Protein AF-A0A8T1US38-F1 (afdb_monomer_lite)

Foldseek 3Di:
DDDPDDPDADLFDEDALVVLVVLLVVLLVLLVLLLVLLQVLLVCLVPVPDFVLVVVCVVVLFADDNVCSNVLSVLSVVLSVVSVVQNCQQVVCCVVVVGGDSGVDDDPPPDDDDDDDDDDDDDDDDDDDDDDDPVPVVVVCCVVVVVVVVVLVVLDDDDPCVVVVVVVLVVLLVVLLVVLVVLCVQQVPDPVLNVVLVVLVVCLVCQLVVLPDPPPPPHPLVSVLSNLVSSLVSLCCSQSVSLVVLCVVCVVQQDPVVSGGPPLCVDPVSVSNNSSSVSSNGHRDPVSSVSVSSSSVSNVSSSVSNSVNHDYPPPVPVVVVVVVVVVVVVVVPD

pLDDT: mean 71.44, std 20.74, range [23.58, 96.62]

Organism: NCBI:txid29920

Structure (mmCIF, N/CA/C/O backbone):
data_AF-A0A8T1US38-F1
#
_entry.id   AF-A0A8T1US38-F1
#
loop_
_atom_site.group_PDB
_atom_site.id
_atom_site.type_symbol
_atom_site.label_atom_id
_atom_site.label_alt_id
_atom_site.label_comp_id
_atom_site.label_asym_id
_atom_site.label_entity_id
_atom_site.label_seq_id
_atom_site.pdbx_PDB_ins_code
_atom_site.Cartn_x
_atom_site.Cartn_y
_atom_site.Cartn_z
_atom_site.occupancy
_atom_site.B_iso_or_equiv
_atom_site.auth_seq_id
_atom_site.auth_comp_id
_atom_site.auth_asym_id
_atom_site.auth_atom_id
_atom_site.pdbx_PDB_model_num
ATOM 1 N N . MET A 1 1 ? -30.014 27.517 41.058 1.00 34.34 1 MET A N 1
ATOM 2 C CA . MET A 1 1 ? -29.884 27.396 39.592 1.00 34.34 1 MET A CA 1
ATOM 3 C C . MET A 1 1 ? -28.818 26.359 39.359 1.00 34.34 1 MET A C 1
ATOM 5 O O . MET A 1 1 ? -27.636 26.679 39.390 1.00 34.34 1 MET A O 1
ATOM 9 N N . ASP A 1 2 ? -29.253 25.111 39.263 1.00 27.27 2 ASP A N 1
ATOM 10 C CA . ASP A 1 2 ? -28.365 23.980 39.060 1.00 27.27 2 ASP A CA 1
ATOM 11 C C . ASP A 1 2 ? -27.960 23.951 37.590 1.00 27.27 2 ASP A C 1
ATOM 13 O O . ASP A 1 2 ? -28.800 23.866 36.695 1.00 27.27 2 ASP A O 1
ATOM 17 N N . ILE A 1 3 ? -26.662 24.106 37.353 1.00 30.56 3 ILE A N 1
ATOM 18 C CA . ILE A 1 3 ? -26.050 23.914 36.044 1.00 30.56 3 ILE A CA 1
ATOM 19 C C . ILE A 1 3 ? -26.088 22.403 35.790 1.00 30.56 3 ILE A C 1
ATOM 21 O O . ILE A 1 3 ? -25.465 21.665 36.558 1.00 30.56 3 ILE A O 1
ATOM 25 N N . PRO A 1 4 ? -26.797 21.907 34.761 1.00 31.08 4 PRO A N 1
ATOM 26 C CA . PRO A 1 4 ? -26.752 20.493 34.442 1.00 31.08 4 PRO A CA 1
ATOM 27 C C . PRO A 1 4 ? -25.331 20.158 33.988 1.00 31.08 4 PRO A C 1
ATOM 29 O O . PRO A 1 4 ? -24.844 20.640 32.964 1.00 31.08 4 PRO A O 1
ATOM 32 N N . THR A 1 5 ? -24.646 19.346 34.786 1.00 33.25 5 THR A N 1
ATOM 33 C CA . THR A 1 5 ? -23.395 18.706 34.408 1.00 33.25 5 THR A CA 1
ATOM 34 C C . THR A 1 5 ? -23.684 17.778 33.235 1.00 33.25 5 THR A C 1
ATOM 36 O O . THR A 1 5 ? -24.419 16.798 33.350 1.00 33.25 5 THR A O 1
ATOM 39 N N . SER A 1 6 ? -23.132 18.130 32.074 1.00 28.61 6 SER A N 1
ATOM 40 C CA . SER A 1 6 ? -23.123 17.277 30.888 1.00 28.61 6 SER A CA 1
ATOM 41 C C . SER A 1 6 ? -22.605 15.881 31.268 1.00 28.61 6 SER A C 1
ATOM 43 O O . SER A 1 6 ? -21.566 15.791 31.934 1.00 28.61 6 SER A O 1
ATOM 45 N N . PRO A 1 7 ? -23.303 14.791 30.899 1.00 38.25 7 PRO A N 1
ATOM 46 C CA . PRO A 1 7 ? -22.816 13.450 31.156 1.00 38.25 7 PRO A CA 1
ATOM 47 C C . PRO A 1 7 ? -21.520 13.252 30.369 1.00 38.25 7 PRO A C 1
ATOM 49 O O . PRO A 1 7 ? -21.475 13.429 29.155 1.00 38.25 7 PRO A O 1
ATOM 52 N N . SER A 1 8 ? -20.462 12.911 31.102 1.00 37.31 8 SER A N 1
ATOM 53 C CA . SER A 1 8 ? -19.152 12.455 30.632 1.00 37.31 8 SER A CA 1
ATOM 54 C C . SER A 1 8 ? -19.190 11.836 29.227 1.00 37.31 8 SER A C 1
ATOM 56 O O . SER A 1 8 ? -19.660 10.709 29.058 1.00 37.31 8 SER A O 1
ATOM 58 N N . GLY A 1 9 ? -18.682 12.576 28.235 1.00 37.16 9 GLY A N 1
ATOM 59 C CA . GLY A 1 9 ? -18.582 12.127 26.848 1.00 37.16 9 GLY A CA 1
ATOM 60 C C . GLY A 1 9 ? -17.814 10.809 26.749 1.00 37.16 9 GLY A C 1
ATOM 61 O O . GLY A 1 9 ? -16.687 10.686 27.232 1.00 37.16 9 GLY A O 1
ATOM 62 N N . HIS A 1 10 ? -18.452 9.805 26.155 1.00 45.62 10 HIS A N 1
ATOM 63 C CA . HIS A 1 10 ? -17.895 8.472 25.965 1.00 45.62 10 HIS A CA 1
ATOM 64 C C . HIS A 1 10 ? -16.660 8.530 25.052 1.00 45.62 10 HIS A C 1
ATOM 66 O O . HIS A 1 10 ? -16.752 8.930 23.900 1.00 45.62 10 HIS A O 1
ATOM 72 N N . GLY A 1 11 ? -15.503 8.052 25.518 1.00 66.00 11 GLY A N 1
ATOM 73 C CA . GLY A 1 11 ? -14.289 7.914 24.696 1.00 66.00 11 GLY A CA 1
ATOM 74 C C . GLY A 1 11 ? -14.347 6.820 23.613 1.00 66.00 11 GLY A C 1
ATOM 75 O O . GLY A 1 11 ? -13.296 6.387 23.149 1.00 66.00 11 GLY A O 1
ATOM 76 N N . PHE A 1 12 ? -15.538 6.334 23.240 1.00 74.38 12 PHE A N 1
ATOM 77 C CA . PHE A 1 12 ? -15.742 5.167 22.375 1.00 74.38 12 PHE A CA 1
ATOM 78 C C . PHE A 1 12 ? -16.953 5.350 21.449 1.00 74.38 12 PHE A C 1
ATOM 80 O O . PHE A 1 12 ? -17.959 5.939 21.839 1.00 74.38 12 PHE A O 1
ATOM 87 N N . VAL A 1 13 ? -16.879 4.765 20.252 1.00 77.00 13 VAL A N 1
ATOM 88 C CA . VAL A 1 13 ? -17.936 4.750 19.233 1.00 77.00 13 VAL A CA 1
ATOM 89 C C . VAL A 1 13 ? -18.868 3.565 19.484 1.00 77.00 13 VAL A C 1
ATOM 91 O O . VAL A 1 13 ? -18.477 2.402 19.349 1.00 77.00 13 VAL A O 1
ATOM 94 N N . SER A 1 14 ? -20.108 3.861 19.863 1.00 78.00 14 SER A N 1
ATOM 95 C CA . SER A 1 14 ? -21.132 2.870 20.187 1.00 78.00 14 SER A CA 1
ATOM 96 C C . SER A 1 14 ? -21.951 2.489 18.945 1.00 78.00 14 SER A C 1
ATOM 98 O O . SER A 1 14 ? -22.628 3.317 18.346 1.00 78.00 14 SER A O 1
ATOM 100 N N . LEU A 1 15 ? -21.896 1.221 18.530 1.00 80.56 15 LEU A N 1
ATOM 101 C CA . LEU A 1 15 ? -22.547 0.738 17.306 1.00 80.56 15 LEU A CA 1
ATOM 102 C C . LEU A 1 15 ? -23.643 -0.290 17.578 1.00 80.56 15 LEU A C 1
ATOM 104 O O . LEU A 1 15 ? -23.552 -1.097 18.507 1.00 80.56 15 LEU A O 1
ATOM 108 N N . SER A 1 16 ? -24.640 -0.324 16.690 1.00 84.44 16 SER A N 1
ATOM 109 C CA . SER A 1 16 ? -25.564 -1.457 16.578 1.00 84.44 16 SER A CA 1
ATOM 110 C C . SER A 1 16 ? -24.820 -2.725 16.138 1.00 84.44 16 SER A C 1
ATOM 112 O O . SER A 1 16 ? -23.736 -2.654 15.556 1.00 84.44 16 SER A O 1
ATOM 114 N N . SER A 1 17 ? -25.407 -3.906 16.352 1.00 80.62 17 SER A N 1
ATOM 115 C CA . SER A 1 17 ? -24.793 -5.175 15.928 1.00 80.62 17 SER A CA 1
ATOM 116 C C . SER A 1 17 ? -24.522 -5.235 14.419 1.00 80.62 17 SER A C 1
ATOM 118 O O . SER A 1 17 ? -23.498 -5.773 14.005 1.00 80.62 17 SER A O 1
ATOM 120 N N . CYS A 1 18 ? -25.390 -4.631 13.599 1.00 85.12 18 CYS A N 1
ATOM 121 C CA . CYS A 1 18 ? -25.180 -4.524 12.154 1.00 85.12 18 CYS A CA 1
ATOM 122 C C . CYS A 1 18 ? -24.017 -3.579 11.815 1.00 85.12 18 CYS A C 1
ATOM 124 O O . CYS A 1 18 ? -23.177 -3.913 10.982 1.00 85.12 18 CYS A O 1
ATOM 126 N N . GLY A 1 19 ? -23.926 -2.426 12.487 1.00 83.81 19 GLY A N 1
ATOM 127 C CA . GLY A 1 19 ? -22.810 -1.495 12.303 1.00 83.81 19 GLY A CA 1
ATOM 128 C C . GLY A 1 19 ? -21.478 -2.119 12.716 1.00 83.81 19 GLY A C 1
ATOM 129 O O . GLY A 1 19 ? -20.488 -2.015 11.999 1.00 83.81 19 GLY A O 1
ATOM 130 N N . PHE A 1 20 ? -21.458 -2.844 13.834 1.00 84.12 20 PHE A N 1
ATOM 131 C CA . PHE A 1 20 ? -20.272 -3.574 14.272 1.00 84.12 20 PHE A CA 1
ATOM 132 C C . PHE A 1 20 ? -19.854 -4.646 13.254 1.00 84.12 20 PHE A C 1
ATOM 134 O O . PHE A 1 20 ? -18.666 -4.790 12.971 1.00 84.12 20 PHE A O 1
ATOM 141 N N . ALA A 1 21 ? -20.816 -5.363 12.663 1.00 86.94 21 ALA A N 1
ATOM 142 C CA . ALA A 1 21 ? -20.543 -6.353 11.625 1.00 86.94 21 ALA A CA 1
ATOM 143 C C . ALA A 1 21 ? -19.949 -5.738 10.355 1.00 86.94 21 ALA A C 1
ATOM 145 O O . ALA A 1 21 ? -18.976 -6.258 9.811 1.00 86.94 21 ALA A O 1
ATOM 146 N N . PHE A 1 22 ? -20.493 -4.603 9.923 1.00 89.50 22 PHE A N 1
ATOM 147 C CA . PHE A 1 22 ? -19.968 -3.840 8.797 1.00 89.50 22 PHE A CA 1
ATOM 148 C C . PHE A 1 22 ? -18.503 -3.442 9.017 1.00 89.50 22 PHE A C 1
ATOM 150 O O . PHE A 1 22 ? -17.647 -3.721 8.178 1.00 89.50 22 PHE A O 1
ATOM 157 N N . TRP A 1 23 ? -18.179 -2.879 10.182 1.00 89.50 23 TRP A N 1
ATOM 158 C CA . TRP A 1 23 ? -16.801 -2.498 10.492 1.00 89.50 23 TRP A CA 1
ATOM 159 C C . TRP A 1 23 ? -15.867 -3.690 10.684 1.00 89.50 23 TRP A C 1
ATOM 161 O O . TRP A 1 23 ? -14.690 -3.615 10.325 1.00 89.50 23 TRP A O 1
ATOM 171 N N . TRP A 1 24 ? -16.382 -4.810 11.194 1.00 91.62 24 TRP A N 1
ATOM 172 C CA . TRP A 1 24 ? -15.639 -6.064 11.220 1.00 91.62 24 TRP A CA 1
ATOM 173 C C . TRP A 1 24 ? -15.230 -6.495 9.811 1.00 91.62 24 TRP A C 1
ATOM 175 O O . TRP A 1 24 ? -14.057 -6.800 9.594 1.00 91.62 24 TRP A O 1
ATOM 185 N N . LEU A 1 25 ? -16.160 -6.449 8.850 1.00 92.25 25 LEU A N 1
ATOM 186 C CA . LEU A 1 25 ? -15.895 -6.791 7.451 1.00 92.25 25 LEU A CA 1
ATOM 187 C C . LEU A 1 25 ? -14.890 -5.838 6.804 1.00 92.25 25 LEU A C 1
ATOM 189 O O . LEU A 1 25 ? -13.976 -6.307 6.132 1.00 92.25 25 LEU A O 1
ATOM 193 N N . ILE A 1 26 ? -15.007 -4.527 7.038 1.00 92.44 26 ILE A N 1
ATOM 194 C CA . ILE A 1 26 ? -14.046 -3.546 6.513 1.00 92.44 26 ILE A CA 1
ATOM 195 C C . ILE A 1 26 ? -12.639 -3.847 7.021 1.00 92.44 26 ILE A C 1
ATOM 197 O O . ILE A 1 26 ? -11.714 -4.013 6.233 1.00 92.44 26 ILE A O 1
ATOM 201 N N . ILE A 1 27 ? -12.467 -3.961 8.337 1.00 91.50 27 ILE A N 1
ATOM 202 C CA . ILE A 1 27 ? -11.151 -4.189 8.943 1.00 91.50 27 ILE A CA 1
ATOM 203 C C . ILE A 1 27 ? -10.578 -5.544 8.509 1.00 91.50 27 ILE A C 1
ATOM 205 O O . ILE A 1 27 ? -9.376 -5.663 8.260 1.00 91.50 27 ILE A O 1
ATOM 209 N N . PHE A 1 28 ? -11.433 -6.561 8.383 1.00 93.31 28 PHE A N 1
ATOM 210 C CA . PHE A 1 28 ? -11.059 -7.857 7.827 1.00 93.31 28 PHE A CA 1
ATOM 211 C C . PHE A 1 28 ? -10.535 -7.711 6.396 1.00 93.31 28 PHE A C 1
ATOM 213 O O . PHE A 1 28 ? -9.453 -8.210 6.090 1.00 93.31 28 PHE A O 1
ATOM 220 N N . PHE A 1 29 ? -11.260 -6.987 5.542 1.00 94.56 29 PHE A N 1
ATOM 221 C CA . PHE A 1 29 ? -10.890 -6.771 4.149 1.00 94.56 29 PHE A CA 1
ATOM 222 C C . PHE A 1 29 ? -9.589 -5.975 4.004 1.00 94.56 29 PHE A C 1
ATOM 224 O O . PHE A 1 29 ? -8.764 -6.321 3.160 1.00 94.56 29 PHE A O 1
ATOM 231 N N . VAL A 1 30 ? -9.353 -4.974 4.859 1.00 93.62 30 VAL A N 1
ATOM 232 C CA . VAL A 1 30 ? -8.077 -4.240 4.909 1.00 93.62 30 VAL A CA 1
ATOM 233 C C . VAL A 1 30 ? -6.921 -5.200 5.204 1.00 93.62 30 VAL A C 1
ATOM 235 O O . VAL A 1 30 ? -5.933 -5.218 4.473 1.00 93.62 30 VAL A O 1
ATOM 238 N N . HIS A 1 31 ? -7.033 -6.050 6.233 1.00 94.75 31 HIS A N 1
ATOM 239 C CA . HIS A 1 31 ? -5.974 -7.020 6.528 1.00 94.75 31 HIS A CA 1
ATOM 240 C C . HIS A 1 31 ? -5.814 -8.072 5.425 1.00 94.75 31 HIS A C 1
ATOM 242 O O . HIS A 1 31 ? -4.680 -8.411 5.092 1.00 94.75 31 HIS A O 1
ATOM 248 N N . LEU A 1 32 ? -6.914 -8.569 4.853 1.00 95.94 32 LEU A N 1
ATOM 249 C CA . LEU A 1 32 ? -6.896 -9.573 3.791 1.00 95.94 32 LEU A CA 1
ATOM 250 C C . LEU A 1 32 ? -6.251 -9.038 2.508 1.00 95.94 32 LEU A C 1
ATOM 252 O O . LEU A 1 32 ? -5.406 -9.712 1.927 1.00 95.94 32 LEU A O 1
ATOM 256 N N . THR A 1 33 ? -6.609 -7.823 2.097 1.00 94.69 33 THR A N 1
ATOM 257 C CA . THR A 1 33 ? -6.062 -7.177 0.897 1.00 94.69 33 THR A CA 1
ATOM 258 C C . THR A 1 33 ? -4.567 -6.932 1.055 1.00 94.69 33 THR A C 1
ATOM 260 O O . THR A 1 33 ? -3.785 -7.309 0.187 1.00 94.69 33 THR A O 1
ATOM 263 N N . THR A 1 34 ? -4.138 -6.388 2.197 1.00 94.25 34 THR A N 1
ATOM 264 C CA . THR A 1 34 ? -2.713 -6.154 2.468 1.00 94.25 34 THR A CA 1
ATOM 265 C C . THR A 1 34 ? -1.933 -7.462 2.610 1.00 94.25 34 THR A C 1
ATOM 267 O O . THR A 1 34 ? -0.789 -7.542 2.163 1.00 94.25 34 THR A O 1
ATOM 270 N N . PHE A 1 35 ? -2.538 -8.509 3.182 1.00 96.31 35 PHE A N 1
ATOM 271 C CA . PHE A 1 35 ? -1.964 -9.856 3.195 1.00 96.31 35 PHE A CA 1
ATOM 272 C C . PHE A 1 35 ? -1.749 -10.382 1.775 1.00 96.31 35 PHE A C 1
ATOM 274 O O . PHE A 1 35 ? -0.628 -10.758 1.440 1.00 96.31 35 PHE A O 1
ATOM 281 N N . ALA A 1 36 ? -2.794 -10.373 0.944 1.00 96.31 36 ALA A N 1
ATOM 282 C CA . ALA A 1 36 ? -2.738 -10.875 -0.424 1.00 96.31 36 ALA A CA 1
ATOM 283 C C . ALA A 1 36 ? -1.714 -10.099 -1.260 1.00 96.31 36 ALA A C 1
ATOM 285 O O . ALA A 1 36 ? -0.870 -10.709 -1.907 1.00 96.31 36 ALA A O 1
ATOM 286 N N . TYR A 1 37 ? -1.723 -8.767 -1.174 1.00 95.00 37 TYR A N 1
ATOM 287 C CA . TYR A 1 37 ? -0.751 -7.904 -1.841 1.00 95.00 37 TYR A CA 1
ATOM 288 C C . TYR A 1 37 ? 0.691 -8.282 -1.477 1.00 95.00 37 TYR A C 1
ATOM 290 O O . TYR A 1 37 ? 1.497 -8.580 -2.356 1.00 95.00 37 TYR A O 1
ATOM 298 N N . ASN A 1 38 ? 1.014 -8.347 -0.181 1.00 96.00 38 ASN A N 1
ATOM 299 C CA . ASN A 1 38 ? 2.363 -8.696 0.262 1.00 96.00 38 ASN A CA 1
ATOM 300 C C . ASN A 1 38 ? 2.738 -10.146 -0.083 1.00 96.00 38 ASN A C 1
ATOM 302 O O . ASN A 1 38 ? 3.877 -10.402 -0.456 1.00 96.00 38 ASN A O 1
ATOM 306 N N . ALA A 1 39 ? 1.801 -11.093 -0.004 1.00 96.56 39 ALA A N 1
ATOM 307 C CA . ALA A 1 39 ? 2.047 -12.482 -0.385 1.00 96.56 39 ALA A CA 1
ATOM 308 C C . ALA A 1 39 ? 2.350 -12.610 -1.885 1.00 96.56 39 ALA A C 1
ATOM 310 O O . ALA A 1 39 ? 3.315 -13.277 -2.255 1.00 96.56 39 ALA A O 1
ATOM 311 N N . CYS A 1 40 ? 1.588 -11.923 -2.740 1.00 94.38 40 CYS A N 1
ATOM 312 C CA . CYS A 1 40 ? 1.844 -11.869 -4.177 1.00 94.38 40 CYS A CA 1
ATOM 313 C C . CYS A 1 40 ? 3.221 -11.269 -4.478 1.00 94.38 40 CYS A C 1
ATOM 315 O O . CYS A 1 40 ? 3.965 -11.847 -5.261 1.00 94.38 40 CYS A O 1
ATOM 317 N N . PHE A 1 41 ? 3.603 -10.167 -3.826 1.00 92.94 41 PHE A N 1
ATOM 318 C CA . PHE A 1 41 ? 4.932 -9.566 -3.996 1.00 92.94 41 PHE A CA 1
ATOM 319 C C . PHE A 1 41 ? 6.063 -10.470 -3.495 1.00 92.94 41 PHE A C 1
ATOM 321 O O . PHE A 1 41 ? 7.100 -10.579 -4.148 1.00 92.94 41 PHE A O 1
ATOM 328 N N . ALA A 1 42 ? 5.864 -11.157 -2.369 1.00 94.62 42 ALA A N 1
ATOM 329 C CA . ALA A 1 42 ? 6.826 -12.128 -1.864 1.00 94.62 42 ALA A CA 1
ATOM 330 C C . ALA A 1 42 ? 7.034 -13.269 -2.868 1.00 94.62 42 ALA A C 1
ATOM 332 O O . ALA A 1 42 ? 8.177 -13.595 -3.181 1.00 94.62 42 ALA A O 1
ATOM 333 N N . LEU A 1 43 ? 5.946 -13.832 -3.407 1.00 92.81 43 LEU A N 1
ATOM 334 C CA . LEU A 1 43 ? 5.993 -14.882 -4.426 1.00 92.81 43 LEU A CA 1
ATOM 335 C C . LEU A 1 43 ? 6.604 -14.386 -5.735 1.00 92.81 43 LEU A C 1
ATOM 337 O O . LEU A 1 43 ? 7.403 -15.102 -6.330 1.00 92.81 43 LEU A O 1
ATOM 341 N N . PHE A 1 44 ? 6.265 -13.170 -6.158 1.00 90.19 44 PHE A N 1
ATOM 342 C CA . PHE A 1 44 ? 6.814 -12.547 -7.353 1.00 90.19 44 PHE A CA 1
ATOM 343 C C . PHE A 1 44 ? 8.338 -12.461 -7.257 1.00 90.19 44 PHE A C 1
ATOM 345 O O . PHE A 1 44 ? 9.024 -13.138 -8.010 1.00 90.19 44 PHE A O 1
ATOM 352 N N . TYR A 1 45 ? 8.877 -11.756 -6.257 1.00 90.69 45 TYR A N 1
ATOM 353 C CA . TYR A 1 45 ? 10.327 -11.610 -6.071 1.00 90.69 45 TYR A CA 1
ATOM 354 C C . TYR A 1 45 ? 11.055 -12.918 -5.725 1.00 90.69 45 TYR A C 1
ATOM 356 O O . TYR A 1 45 ? 12.278 -12.976 -5.804 1.00 90.69 45 TYR A O 1
ATOM 364 N N . TRP A 1 46 ? 10.331 -13.968 -5.330 1.00 90.75 46 TRP A N 1
ATOM 365 C CA . TRP A 1 46 ? 10.915 -15.289 -5.101 1.00 90.75 46 TRP A CA 1
ATOM 366 C C . TRP A 1 46 ? 11.124 -16.088 -6.390 1.00 90.75 46 TRP A C 1
ATOM 368 O O . TRP A 1 46 ? 12.016 -16.928 -6.417 1.00 90.75 46 TRP A O 1
ATOM 378 N N . ASN A 1 47 ? 10.297 -15.860 -7.417 1.00 86.06 47 ASN A N 1
ATOM 379 C CA . ASN A 1 47 ? 10.247 -16.676 -8.638 1.00 86.06 47 ASN A CA 1
ATOM 380 C C . ASN A 1 47 ? 10.595 -15.886 -9.913 1.00 86.06 47 ASN A C 1
ATOM 382 O O . ASN A 1 47 ? 10.355 -16.368 -11.016 1.00 86.06 47 ASN A O 1
ATOM 386 N N . VAL A 1 48 ? 11.104 -14.658 -9.791 1.00 77.88 48 VAL A N 1
ATOM 387 C CA . VAL A 1 48 ? 11.267 -13.729 -10.926 1.00 77.88 48 VAL A CA 1
ATOM 388 C C . VAL A 1 48 ? 12.513 -13.995 -11.786 1.00 77.88 48 VAL A C 1
ATOM 390 O O . VAL A 1 48 ? 12.810 -13.202 -12.677 1.00 77.88 48 VAL A O 1
ATOM 393 N N . ASP A 1 49 ? 13.233 -15.090 -11.537 1.00 62.88 49 ASP A N 1
ATOM 394 C CA . ASP A 1 49 ? 14.590 -15.327 -12.049 1.00 62.88 49 ASP A CA 1
ATOM 395 C C . ASP A 1 49 ? 14.715 -15.248 -13.592 1.00 62.88 49 ASP A C 1
ATOM 397 O O . ASP A 1 49 ? 15.791 -14.911 -14.075 1.00 62.88 49 ASP A O 1
ATOM 401 N N . ASP A 1 50 ? 13.620 -15.406 -14.357 1.00 62.47 50 ASP A N 1
ATOM 402 C CA . ASP A 1 50 ? 13.621 -15.416 -15.836 1.00 62.47 50 ASP A CA 1
ATOM 403 C C . ASP A 1 50 ? 12.557 -14.511 -16.507 1.00 62.47 50 ASP A C 1
ATOM 405 O O . ASP A 1 50 ? 12.063 -14.799 -17.603 1.00 62.47 50 ASP A O 1
ATOM 409 N N . LEU A 1 51 ? 12.143 -13.408 -15.872 1.00 73.00 51 LEU A N 1
ATOM 410 C CA . LEU A 1 51 ? 11.150 -12.509 -16.479 1.00 73.00 51 LEU A CA 1
ATOM 411 C C . LEU A 1 51 ? 11.815 -11.471 -17.402 1.00 73.00 51 LEU A C 1
ATOM 413 O O . LEU A 1 51 ? 12.562 -10.611 -16.932 1.00 73.00 51 LEU A O 1
ATOM 417 N N . TYR A 1 52 ? 11.471 -11.470 -18.699 1.00 72.25 52 TYR A N 1
ATOM 418 C CA . TYR A 1 52 ? 11.970 -10.486 -19.682 1.00 72.25 52 TYR A CA 1
ATOM 419 C C . TYR A 1 52 ? 11.786 -9.034 -19.205 1.00 72.25 52 TYR A C 1
ATOM 421 O O . TYR A 1 52 ? 12.658 -8.188 -19.395 1.00 72.25 52 TYR A O 1
ATOM 429 N N . LEU A 1 53 ? 10.677 -8.757 -18.510 1.00 74.81 53 LEU A N 1
ATOM 430 C CA . LEU A 1 53 ? 10.399 -7.453 -17.911 1.00 74.81 53 LEU A CA 1
ATOM 431 C C . LEU A 1 53 ? 11.506 -7.000 -16.942 1.00 74.81 53 LEU A C 1
ATOM 433 O O . LEU A 1 53 ? 11.895 -5.837 -16.974 1.00 74.81 53 LEU A O 1
ATOM 437 N N . MET A 1 54 ? 12.041 -7.897 -16.105 1.00 78.00 54 MET A N 1
ATOM 438 C CA . MET A 1 54 ? 13.123 -7.545 -15.176 1.00 78.00 54 MET A CA 1
ATOM 439 C C . MET A 1 54 ? 14.432 -7.273 -15.910 1.00 78.00 54 MET A C 1
ATOM 441 O O . MET A 1 54 ? 15.158 -6.361 -15.527 1.00 78.00 54 MET A O 1
ATOM 445 N N . PHE A 1 55 ? 14.718 -8.016 -16.982 1.00 76.62 55 PHE A N 1
ATOM 446 C CA . PHE A 1 55 ? 15.875 -7.744 -17.832 1.00 76.62 55 PHE A CA 1
ATOM 447 C C . PHE A 1 55 ? 15.764 -6.366 -18.500 1.00 76.62 55 PHE A C 1
ATOM 449 O O . PHE A 1 55 ? 16.707 -5.576 -18.453 1.00 76.62 55 PHE A O 1
ATOM 456 N N . ALA A 1 56 ? 14.593 -6.039 -19.055 1.00 76.50 56 ALA A N 1
ATOM 457 C CA . ALA A 1 56 ? 14.328 -4.734 -19.653 1.00 76.50 56 ALA A CA 1
ATOM 458 C C . ALA A 1 56 ? 14.492 -3.599 -18.627 1.00 76.50 56 ALA A C 1
ATOM 460 O O . ALA A 1 56 ? 15.191 -2.624 -18.902 1.00 76.50 56 ALA A O 1
ATOM 461 N N . LEU A 1 57 ? 13.939 -3.750 -17.421 1.00 79.06 57 LEU A N 1
ATOM 462 C CA . LEU A 1 57 ? 14.105 -2.793 -16.320 1.00 79.06 57 LEU A CA 1
ATOM 463 C C . LEU A 1 57 ? 15.576 -2.633 -15.919 1.00 79.06 57 LEU A C 1
ATOM 465 O O . LEU A 1 57 ? 16.082 -1.511 -15.910 1.00 79.06 57 LEU A O 1
ATOM 469 N N . ALA A 1 58 ? 16.293 -3.738 -15.705 1.00 81.56 58 ALA A N 1
ATOM 470 C CA . ALA A 1 58 ? 17.708 -3.718 -15.347 1.00 81.56 58 ALA A CA 1
ATOM 471 C C . ALA A 1 58 ? 18.575 -3.043 -16.423 1.00 81.56 58 ALA A C 1
ATOM 473 O O . ALA A 1 58 ? 19.446 -2.239 -16.092 1.00 81.56 58 ALA A O 1
ATOM 474 N N . SER A 1 59 ? 18.306 -3.305 -17.708 1.00 80.94 59 SER A N 1
ATOM 475 C CA . SER A 1 59 ? 19.038 -2.688 -18.827 1.00 80.94 59 SER A CA 1
ATOM 476 C C . SER A 1 59 ? 18.863 -1.165 -18.906 1.00 80.94 59 SER A C 1
ATOM 478 O O . SER A 1 59 ? 19.765 -0.470 -19.367 1.00 80.94 59 SER A O 1
ATOM 480 N N . HIS A 1 60 ? 17.748 -0.640 -18.390 1.00 80.88 60 HIS A N 1
ATOM 481 C CA . HIS A 1 60 ? 17.466 0.795 -18.306 1.00 80.88 60 HIS A CA 1
ATOM 482 C C . HIS A 1 60 ? 17.839 1.400 -16.940 1.00 80.88 60 HIS A C 1
ATOM 484 O O . HIS A 1 60 ? 17.528 2.561 -16.677 1.00 80.88 60 HIS A O 1
ATOM 490 N N . GLY A 1 61 ? 18.491 0.635 -16.054 1.00 78.94 61 GLY A N 1
ATOM 491 C CA . GLY A 1 61 ? 18.842 1.081 -14.702 1.00 78.94 61 GLY A CA 1
ATOM 492 C C . GLY A 1 61 ? 17.628 1.295 -13.793 1.00 78.94 61 GLY A C 1
ATOM 493 O O . GLY A 1 61 ? 17.690 2.076 -12.844 1.00 78.94 61 GLY A O 1
ATOM 494 N N . ILE A 1 62 ? 16.512 0.636 -14.101 1.00 81.31 62 ILE A N 1
ATOM 495 C CA . ILE A 1 62 ? 15.250 0.750 -13.381 1.00 81.31 62 ILE A CA 1
ATOM 496 C C . ILE A 1 62 ? 15.074 -0.476 -12.480 1.00 81.31 62 ILE A C 1
ATOM 498 O O . ILE A 1 62 ? 15.173 -1.613 -12.931 1.00 81.31 62 ILE A O 1
ATOM 502 N N . GLY A 1 63 ? 14.740 -0.249 -11.208 1.00 80.69 63 GLY A N 1
ATOM 503 C CA . GLY A 1 63 ? 14.492 -1.327 -10.249 1.00 80.69 63 GLY A CA 1
ATOM 504 C C . GLY A 1 63 ? 15.717 -1.716 -9.419 1.00 80.69 63 GLY A C 1
ATOM 505 O O . GLY A 1 63 ? 16.823 -1.219 -9.614 1.00 80.69 63 GLY A O 1
ATOM 506 N N . MET A 1 64 ? 15.491 -2.601 -8.450 1.00 86.44 64 MET A N 1
ATOM 507 C CA . MET A 1 64 ? 16.551 -3.168 -7.614 1.00 86.44 64 MET A CA 1
ATOM 508 C C . MET A 1 64 ? 17.356 -4.252 -8.359 1.00 86.44 64 MET A C 1
ATOM 510 O O . MET A 1 64 ? 16.788 -4.950 -9.201 1.00 86.44 64 MET A O 1
ATOM 514 N N . PRO A 1 65 ? 18.647 -4.453 -8.028 1.00 85.19 65 PRO A N 1
ATOM 515 C CA . PRO A 1 65 ? 19.434 -5.568 -8.549 1.00 85.19 65 PRO A CA 1
ATOM 516 C C . PRO A 1 65 ? 18.840 -6.930 -8.166 1.00 85.19 65 PRO A C 1
ATOM 518 O O . PRO A 1 65 ? 18.291 -7.099 -7.075 1.00 85.19 65 PRO A O 1
ATOM 521 N N . SER A 1 66 ? 19.026 -7.936 -9.025 1.00 83.56 66 SER A N 1
ATOM 522 C CA . SER A 1 66 ? 18.503 -9.291 -8.795 1.00 83.56 66 SER A CA 1
ATOM 523 C C . SER A 1 66 ? 19.065 -9.965 -7.538 1.00 83.56 66 SER A C 1
ATOM 525 O O . SER A 1 66 ? 18.372 -10.767 -6.913 1.00 83.56 66 SER A O 1
ATOM 527 N N . SER A 1 67 ? 20.271 -9.587 -7.092 1.00 86.81 67 SER A N 1
ATOM 528 C CA . SER A 1 67 ? 20.862 -10.056 -5.829 1.00 86.81 67 SER A CA 1
ATOM 529 C C . SER A 1 67 ? 20.008 -9.726 -4.601 1.00 86.81 67 SER A C 1
ATOM 531 O O . SER A 1 67 ? 20.052 -10.447 -3.604 1.00 86.81 67 SER A O 1
ATOM 533 N N . ASP A 1 68 ? 19.209 -8.660 -4.675 1.00 89.88 68 ASP A N 1
ATOM 534 C CA . ASP A 1 68 ? 18.417 -8.156 -3.554 1.00 89.88 68 ASP A CA 1
ATOM 535 C C . ASP A 1 68 ? 16.975 -8.685 -3.551 1.00 89.88 68 ASP A C 1
ATOM 537 O O . ASP A 1 68 ? 16.265 -8.539 -2.551 1.00 89.88 68 ASP A O 1
ATOM 541 N N . PHE A 1 69 ? 16.534 -9.355 -4.622 1.00 90.94 69 PHE A N 1
ATOM 542 C CA . PHE A 1 69 ? 15.163 -9.864 -4.759 1.00 90.94 69 PHE A CA 1
ATOM 543 C C . PHE A 1 69 ? 14.770 -10.803 -3.622 1.00 90.94 69 PHE A C 1
ATOM 545 O O . PHE A 1 69 ? 13.666 -10.711 -3.080 1.00 90.94 69 PHE A O 1
ATOM 552 N N . ARG A 1 70 ? 15.700 -11.648 -3.167 1.00 92.38 70 ARG A N 1
ATOM 553 C CA . ARG A 1 70 ? 15.452 -12.554 -2.043 1.00 92.38 70 ARG A CA 1
ATOM 554 C C . ARG A 1 70 ? 15.203 -11.802 -0.736 1.00 92.38 70 ARG A C 1
ATOM 556 O O . ARG A 1 70 ? 14.308 -12.170 0.022 1.00 92.38 70 ARG A O 1
ATOM 563 N N . THR A 1 71 ? 15.953 -10.730 -0.492 1.00 93.69 71 THR A N 1
ATOM 564 C CA . THR A 1 71 ? 15.771 -9.866 0.681 1.00 93.69 71 THR A CA 1
ATOM 565 C C . THR A 1 71 ? 14.418 -9.161 0.629 1.00 93.69 71 THR A C 1
ATOM 567 O O . THR A 1 71 ? 13.679 -9.184 1.614 1.00 93.69 71 THR A O 1
ATOM 570 N N . ILE A 1 72 ? 14.054 -8.604 -0.530 1.00 93.62 72 ILE A N 1
ATOM 571 C CA . ILE A 1 72 ? 12.746 -7.970 -0.759 1.00 93.62 72 ILE A CA 1
ATOM 572 C C . ILE A 1 72 ? 11.611 -8.975 -0.505 1.00 93.62 72 ILE A C 1
ATOM 574 O O . ILE A 1 72 ? 10.653 -8.670 0.209 1.00 93.62 72 ILE A O 1
ATOM 578 N N . SER A 1 73 ? 11.749 -10.201 -1.017 1.00 94.56 73 SER A N 1
ATOM 579 C CA . SER A 1 73 ? 10.780 -11.278 -0.808 1.00 94.56 73 SER A CA 1
ATOM 580 C C . SER A 1 73 ? 10.603 -11.625 0.676 1.00 94.56 73 SER A C 1
ATOM 582 O O . SER A 1 73 ? 9.469 -11.692 1.151 1.00 94.56 73 SER A O 1
ATOM 584 N N . TYR A 1 74 ? 11.688 -11.756 1.451 1.00 95.25 74 TYR A N 1
ATOM 585 C CA . TYR A 1 74 ? 11.589 -12.007 2.895 1.00 95.25 74 TYR A CA 1
ATOM 586 C C . TYR A 1 74 ? 10.874 -10.882 3.652 1.00 95.25 74 TYR A C 1
ATOM 588 O O . TYR A 1 74 ? 10.081 -11.165 4.554 1.00 95.25 74 TYR A O 1
ATOM 596 N N . VAL A 1 75 ? 11.111 -9.619 3.285 1.00 95.94 75 VAL A N 1
ATOM 597 C CA . VAL A 1 75 ? 10.421 -8.471 3.896 1.00 95.94 75 VAL A CA 1
ATOM 598 C C . VAL A 1 75 ? 8.916 -8.549 3.638 1.00 95.94 75 VAL A C 1
ATOM 600 O O . VAL A 1 75 ? 8.128 -8.494 4.584 1.00 95.94 75 VAL A O 1
ATOM 603 N N . HIS A 1 76 ? 8.500 -8.756 2.387 1.00 95.88 76 HIS A N 1
ATOM 604 C CA . HIS A 1 76 ? 7.083 -8.912 2.055 1.00 95.88 76 HIS A CA 1
ATOM 605 C C . HIS A 1 76 ? 6.462 -10.162 2.691 1.00 95.88 76 HIS A C 1
ATOM 607 O O . HIS A 1 76 ? 5.326 -10.111 3.158 1.00 95.88 76 HIS A O 1
ATOM 613 N N . MET A 1 77 ? 7.208 -11.264 2.803 1.00 96.12 77 MET A N 1
ATOM 614 C CA . MET A 1 77 ? 6.758 -12.475 3.492 1.00 96.12 77 MET A CA 1
ATOM 615 C C . MET A 1 77 ? 6.507 -12.219 4.984 1.00 96.12 77 MET A C 1
ATOM 617 O O . MET A 1 77 ? 5.503 -12.679 5.529 1.00 96.12 77 MET A O 1
ATOM 621 N N . ALA A 1 78 ? 7.372 -11.442 5.643 1.00 95.44 78 ALA A N 1
ATOM 622 C CA . ALA A 1 78 ? 7.173 -11.038 7.030 1.00 95.44 78 ALA A CA 1
ATOM 623 C C . ALA A 1 78 ? 5.924 -10.152 7.189 1.00 95.44 78 ALA A C 1
ATOM 625 O O . ALA A 1 78 ? 5.098 -10.413 8.067 1.00 95.44 78 ALA A O 1
ATOM 626 N N . LEU A 1 79 ? 5.742 -9.153 6.316 1.00 94.31 79 LEU A N 1
ATOM 627 C CA . LEU A 1 79 ? 4.552 -8.292 6.313 1.00 94.31 79 LEU A CA 1
ATOM 628 C C . LEU A 1 79 ? 3.266 -9.096 6.074 1.00 94.31 79 LEU A C 1
ATOM 630 O O . LEU A 1 79 ? 2.291 -8.940 6.814 1.00 94.31 79 LEU A O 1
ATOM 634 N N . ALA A 1 80 ? 3.280 -10.011 5.101 1.00 96.62 80 ALA A N 1
ATOM 635 C CA . ALA A 1 80 ? 2.182 -10.937 4.851 1.00 96.62 80 ALA A CA 1
ATOM 636 C C . ALA A 1 80 ? 1.888 -11.777 6.103 1.00 96.62 80 ALA A C 1
ATOM 638 O O . ALA A 1 80 ? 0.746 -11.835 6.547 1.00 96.62 80 ALA A O 1
ATOM 639 N N . GLY A 1 81 ? 2.907 -12.350 6.748 1.00 95.00 81 GLY A N 1
ATOM 640 C CA . GLY A 1 81 ? 2.737 -13.109 7.988 1.00 95.00 81 GLY A CA 1
ATOM 641 C C . GLY A 1 81 ? 2.034 -12.312 9.095 1.00 95.00 81 GLY A C 1
ATOM 642 O O . GLY A 1 81 ? 1.129 -12.833 9.750 1.00 95.00 81 GLY A O 1
ATOM 643 N N . VAL A 1 82 ? 2.389 -11.035 9.271 1.00 92.25 82 VAL A N 1
ATOM 644 C CA . VAL A 1 82 ? 1.760 -10.159 10.272 1.00 92.25 82 VAL A CA 1
ATOM 645 C C . VAL A 1 82 ? 0.292 -9.875 9.933 1.00 92.25 82 VAL A C 1
ATOM 647 O O . VAL A 1 82 ? -0.569 -10.047 10.795 1.00 92.25 82 VAL A O 1
ATOM 650 N N . HIS A 1 83 ? -0.034 -9.480 8.698 1.00 93.00 83 HIS A N 1
ATOM 651 C CA . HIS A 1 83 ? -1.428 -9.219 8.310 1.00 93.00 83 HIS A CA 1
ATOM 652 C C . HIS A 1 83 ? -2.279 -10.500 8.298 1.00 93.00 83 HIS A C 1
ATOM 654 O O . HIS A 1 83 ? -3.395 -10.499 8.821 1.00 93.00 83 HIS A O 1
ATOM 660 N N . GLY A 1 84 ? -1.734 -11.609 7.793 1.00 92.56 84 GLY A N 1
ATOM 661 C CA . GLY A 1 84 ? -2.383 -12.920 7.772 1.00 92.56 84 GLY A CA 1
ATOM 662 C C . GLY A 1 84 ? -2.681 -13.449 9.175 1.00 92.56 84 GLY A C 1
ATOM 663 O O . GLY A 1 84 ? -3.750 -14.010 9.415 1.00 92.56 84 GLY A O 1
ATOM 664 N N . PHE A 1 85 ? -1.802 -13.183 10.145 1.00 91.38 85 PHE A N 1
ATOM 665 C CA . PHE A 1 85 ? -2.075 -13.483 11.547 1.00 91.38 85 PHE A CA 1
ATOM 666 C C . PHE A 1 85 ? -3.351 -12.790 12.046 1.00 91.38 85 PHE A C 1
ATOM 668 O O . PHE A 1 85 ? -4.193 -13.455 12.647 1.00 91.38 85 PHE A O 1
ATOM 675 N N . TYR A 1 86 ? -3.550 -11.497 11.762 1.00 88.56 86 TYR A N 1
ATOM 676 C CA . TYR A 1 86 ? -4.776 -10.787 12.156 1.00 88.56 86 TYR A CA 1
ATOM 677 C C . TYR A 1 86 ? -6.027 -11.314 11.448 1.00 88.56 86 TYR A C 1
ATOM 679 O O . TYR A 1 86 ? -7.063 -11.444 12.100 1.00 88.56 86 TYR A O 1
ATOM 687 N N . VAL A 1 87 ? -5.933 -11.679 10.165 1.00 92.06 87 VAL A N 1
ATOM 688 C CA . VAL A 1 87 ? -7.026 -12.347 9.431 1.00 92.06 87 VAL A CA 1
ATOM 689 C C . VAL A 1 87 ? -7.439 -13.627 10.163 1.00 92.06 87 VAL A C 1
ATOM 691 O O . VAL A 1 87 ? -8.606 -13.793 10.523 1.00 92.06 87 VAL A O 1
ATOM 694 N N . VAL A 1 88 ? -6.472 -14.496 10.473 1.00 89.62 88 VAL A N 1
ATOM 695 C CA . VAL A 1 88 ? -6.712 -15.747 11.207 1.00 89.62 88 VAL A CA 1
ATOM 696 C C . VAL A 1 88 ? -7.281 -15.473 12.600 1.00 89.62 88 VAL A C 1
ATOM 698 O O . VAL A 1 88 ? -8.228 -16.139 13.015 1.00 89.62 88 VAL A O 1
ATOM 701 N N . GLN A 1 89 ? -6.764 -14.475 13.324 1.00 86.06 89 GLN A N 1
ATOM 702 C CA . GLN A 1 89 ? -7.298 -14.107 14.636 1.00 86.06 89 GLN A CA 1
ATOM 703 C C . GLN A 1 89 ? -8.761 -13.668 14.580 1.00 86.06 89 GLN A C 1
ATOM 705 O O . GLN A 1 89 ? -9.536 -14.053 15.456 1.00 86.06 89 GLN A O 1
ATOM 710 N N . MET A 1 90 ? -9.137 -12.866 13.583 1.00 87.50 90 MET A N 1
ATOM 711 C CA . MET A 1 90 ? -10.506 -12.378 13.425 1.00 87.50 90 MET A CA 1
ATOM 712 C C . MET A 1 90 ? -11.462 -13.525 13.090 1.00 87.50 90 MET A C 1
ATOM 714 O O . MET A 1 90 ? -12.525 -13.628 13.705 1.00 87.50 90 MET A O 1
ATOM 718 N N . VAL A 1 91 ? -11.069 -14.430 12.188 1.00 89.19 91 VAL A N 1
ATOM 719 C CA . VAL A 1 91 ? -11.874 -15.606 11.814 1.00 89.19 91 VAL A CA 1
ATOM 720 C C . VAL A 1 91 ? -12.018 -16.569 12.992 1.00 89.19 91 VAL A C 1
ATOM 722 O O . VAL A 1 91 ? -13.137 -16.882 13.394 1.00 89.19 91 VAL A O 1
ATOM 725 N N . LEU A 1 92 ? -10.907 -16.992 13.606 1.00 85.31 92 LEU A N 1
ATOM 726 C CA . LEU A 1 92 ? -10.928 -17.934 14.731 1.00 85.31 92 LEU A CA 1
ATOM 727 C C . LEU A 1 92 ? -11.594 -17.337 15.975 1.00 85.31 92 LEU A C 1
ATOM 729 O O . LEU A 1 92 ? -12.325 -18.032 16.680 1.00 85.31 92 LEU A O 1
ATOM 733 N N . GLY A 1 93 ? -11.354 -16.055 16.255 1.00 80.12 93 GLY A N 1
ATOM 734 C CA . GLY A 1 93 ? -11.989 -15.337 17.357 1.00 80.12 93 GLY A CA 1
ATOM 735 C C . GLY A 1 93 ? -13.504 -15.264 17.191 1.00 80.12 93 GLY A C 1
ATOM 736 O O . GLY A 1 93 ? -14.226 -15.488 18.164 1.00 80.12 93 GLY A O 1
ATOM 737 N N . SER A 1 94 ? -13.972 -15.021 15.963 1.00 86.12 94 SER A N 1
ATOM 738 C CA . SER A 1 94 ? -15.402 -14.954 15.652 1.00 86.12 94 SER A CA 1
ATOM 739 C C . SER A 1 94 ? -16.063 -16.333 15.670 1.00 86.12 94 SER A C 1
ATOM 741 O O . SER A 1 94 ? -17.120 -16.501 16.277 1.00 86.12 94 SER A O 1
ATOM 743 N N . ALA A 1 95 ? -15.401 -17.347 15.104 1.00 83.69 95 ALA A N 1
ATOM 744 C CA . ALA A 1 95 ? -15.874 -18.729 15.118 1.00 83.69 95 ALA A CA 1
ATOM 745 C C . ALA A 1 95 ? -15.988 -19.277 16.549 1.00 83.69 95 ALA A C 1
ATOM 747 O O . ALA A 1 95 ? -17.026 -19.809 16.933 1.00 83.69 95 ALA A O 1
ATOM 748 N N . LYS A 1 96 ? -14.959 -19.073 17.386 1.00 80.12 96 LYS A N 1
ATOM 749 C CA . LYS A 1 96 ? -14.943 -19.569 18.772 1.00 80.12 96 LYS A CA 1
ATOM 750 C C . LYS A 1 96 ? -16.051 -18.966 19.638 1.00 80.12 96 LYS A C 1
ATOM 752 O O . LYS A 1 96 ? -16.520 -19.616 20.566 1.00 80.12 96 LYS A O 1
ATOM 757 N N . ARG A 1 97 ? -16.435 -17.715 19.384 1.00 75.31 97 ARG A N 1
ATOM 758 C CA . ARG A 1 97 ? -17.445 -17.005 20.183 1.00 75.31 97 ARG A CA 1
ATOM 759 C C . ARG A 1 97 ? -18.840 -17.065 19.567 1.00 75.31 97 ARG A C 1
ATOM 761 O O . ARG A 1 97 ? -19.768 -16.551 20.184 1.00 75.31 97 ARG A O 1
ATOM 768 N N . CYS A 1 98 ? -18.976 -17.638 18.365 1.00 75.06 98 CYS A N 1
ATOM 769 C CA . CYS A 1 98 ? -20.198 -17.585 17.555 1.00 75.06 98 CYS A CA 1
ATOM 770 C C . CYS A 1 98 ? -20.765 -16.153 17.426 1.00 75.06 98 CYS A C 1
ATOM 772 O O . CYS A 1 98 ? -21.967 -15.949 17.294 1.00 75.06 98 CYS A O 1
ATOM 774 N N . THR A 1 99 ? -19.889 -15.149 17.512 1.00 77.19 99 THR A N 1
ATOM 775 C CA . THR A 1 99 ? -20.196 -13.721 17.400 1.00 77.19 99 THR A CA 1
ATOM 776 C C . THR A 1 99 ? -18.947 -12.998 16.922 1.00 77.19 99 THR A C 1
ATOM 778 O O . THR A 1 99 ? -17.832 -13.439 17.206 1.00 77.19 99 THR A O 1
ATOM 781 N N . LEU A 1 100 ? -19.115 -11.902 16.187 1.00 80.00 100 LEU A N 1
ATOM 782 C CA . LEU A 1 100 ? -18.009 -11.194 15.551 1.00 80.00 100 LEU A CA 1
ATOM 783 C C . LEU A 1 100 ? -17.045 -10.632 16.599 1.00 80.00 100 LEU A C 1
ATOM 785 O O . LEU A 1 100 ? -17.440 -9.917 17.521 1.00 80.00 100 LEU A O 1
ATOM 789 N N . ALA A 1 101 ? -15.763 -10.959 16.455 1.00 75.50 101 ALA A N 1
ATOM 790 C CA . ALA A 1 101 ? -14.717 -10.519 17.362 1.00 75.50 101 ALA A CA 1
ATOM 791 C C . ALA A 1 101 ? -13.440 -10.155 16.602 1.00 75.50 101 ALA A C 1
ATOM 793 O O . ALA A 1 101 ? -13.020 -10.842 15.672 1.00 75.50 101 ALA A O 1
ATOM 794 N N . PHE A 1 102 ? -12.795 -9.074 17.038 1.00 71.88 102 PHE A N 1
ATOM 795 C CA . PHE A 1 102 ? -11.537 -8.596 16.461 1.00 71.88 102 PHE A CA 1
ATOM 796 C C . PHE A 1 102 ? -10.293 -9.330 16.985 1.00 71.88 102 PHE A C 1
ATOM 798 O O . PHE A 1 102 ? -9.225 -9.220 16.390 1.00 71.88 102 PHE A O 1
ATOM 805 N N . SER A 1 103 ? -10.412 -10.046 18.110 1.00 68.69 103 SER A N 1
ATOM 806 C CA . SER A 1 103 ? -9.305 -10.713 18.805 1.00 68.69 103 SER A CA 1
ATOM 807 C C . SER A 1 103 ? -9.761 -12.023 19.456 1.00 68.69 103 SER A C 1
ATOM 809 O O . SER A 1 103 ? -10.895 -12.154 19.927 1.00 68.69 103 SER A O 1
ATOM 811 N N . LEU A 1 104 ? -8.835 -12.981 19.551 1.00 53.81 104 LEU A N 1
ATOM 812 C CA . LEU A 1 104 ? -9.024 -14.235 20.286 1.00 53.81 104 LEU A CA 1
ATOM 813 C C . LEU A 1 104 ? -9.188 -14.011 21.799 1.00 53.81 104 LEU A C 1
ATOM 815 O O . LEU A 1 104 ? -9.975 -14.715 22.440 1.00 53.81 104 LEU A O 1
ATOM 819 N N . ARG A 1 105 ? -8.488 -13.029 22.387 1.00 47.59 105 ARG A N 1
ATOM 820 C CA . ARG A 1 105 ? -8.570 -12.734 23.828 1.00 47.59 105 ARG A CA 1
ATOM 821 C C . ARG A 1 105 ? -9.735 -11.786 24.120 1.00 47.59 105 ARG A C 1
ATOM 823 O O . ARG A 1 105 ? -9.882 -10.782 23.420 1.00 47.59 105 ARG A O 1
ATOM 830 N N . PRO A 1 106 ? -10.568 -12.073 25.137 1.00 45.50 106 PRO A N 1
ATOM 831 C CA . PRO A 1 106 ? -11.551 -11.100 25.591 1.00 45.50 106 PRO A CA 1
ATOM 832 C C . PRO A 1 106 ? -10.787 -9.891 26.138 1.00 45.50 106 PRO A C 1
ATOM 834 O O . PRO A 1 106 ? -9.842 -10.082 26.906 1.00 45.50 106 PRO A O 1
ATOM 837 N N . LYS A 1 107 ? -11.170 -8.665 25.747 1.00 45.69 107 LYS A N 1
ATOM 838 C CA . LYS A 1 107 ? -10.726 -7.463 26.468 1.00 45.69 107 LYS A CA 1
ATOM 839 C C . LYS A 1 107 ? -11.116 -7.705 27.933 1.00 45.69 107 LYS A C 1
ATOM 841 O O . LYS A 1 107 ? -12.299 -7.912 28.206 1.00 45.69 107 LYS A O 1
ATOM 846 N N . LYS A 1 108 ? -10.143 -7.785 28.854 1.00 33.50 108 LYS A N 1
ATOM 847 C CA . LYS A 1 108 ? -10.447 -7.732 30.289 1.00 33.50 108 LYS A CA 1
ATOM 848 C C . LYS A 1 108 ? -11.106 -6.376 30.486 1.00 33.50 108 LYS A C 1
ATOM 850 O O . LYS A 1 108 ? -10.439 -5.353 30.389 1.00 33.50 108 LYS A O 1
ATOM 855 N N . PHE A 1 109 ? -12.421 -6.374 30.646 1.00 34.66 109 PHE A N 1
ATOM 856 C CA . PHE A 1 109 ? -13.136 -5.177 31.038 1.00 34.66 109 PHE A CA 1
ATOM 857 C C . PHE A 1 109 ? -12.533 -4.783 32.387 1.00 34.66 109 PHE A C 1
ATOM 859 O O . PHE A 1 109 ? -12.547 -5.598 33.314 1.00 34.66 109 PHE A O 1
ATOM 866 N N . LEU A 1 110 ? -11.929 -3.596 32.470 1.00 33.28 110 LEU A N 1
ATOM 867 C CA . LEU A 1 110 ? -11.697 -2.942 33.750 1.00 33.28 110 LEU A CA 1
ATOM 868 C C . LEU A 1 110 ? -13.088 -2.734 34.338 1.00 33.28 110 LEU A C 1
ATOM 870 O O . LEU A 1 110 ? -13.790 -1.779 34.019 1.00 33.28 110 LEU A O 1
ATOM 874 N N . SER A 1 111 ? -13.529 -3.734 35.093 1.00 29.83 111 SER A N 1
ATOM 875 C CA . SER A 1 111 ? -14.627 -3.566 36.011 1.00 29.83 111 SER A CA 1
ATOM 876 C C . SER A 1 111 ? -14.182 -2.490 36.986 1.00 29.83 111 SER A C 1
ATOM 878 O O . SER A 1 111 ? -13.059 -2.526 37.490 1.00 29.83 111 SER A O 1
ATOM 880 N N . ASP A 1 112 ? -15.078 -1.532 37.140 1.00 33.81 112 ASP A N 1
ATOM 881 C CA . ASP A 1 112 ? -15.159 -0.506 38.161 1.00 33.81 112 ASP A CA 1
ATOM 882 C C . ASP A 1 112 ? -14.379 -0.812 39.452 1.00 33.81 112 ASP A C 1
ATOM 884 O O . ASP A 1 112 ? -14.311 -1.957 39.912 1.00 33.81 112 ASP A O 1
ATOM 888 N N . GLY A 1 113 ? -13.778 0.241 40.002 1.00 32.25 113 GLY A N 1
ATOM 889 C CA . GLY A 1 113 ? -12.724 0.209 41.005 1.00 32.25 113 GLY A CA 1
ATOM 890 C C . GLY A 1 113 ? -12.919 -0.834 42.103 1.00 32.25 113 GLY A C 1
ATOM 891 O O . GLY A 1 113 ? -13.778 -0.713 42.974 1.00 32.25 113 GLY A O 1
ATOM 892 N N . LYS A 1 114 ? -12.025 -1.822 42.131 1.00 26.83 114 LYS A N 1
ATOM 893 C CA . LYS A 1 114 ? -11.703 -2.538 43.361 1.00 26.83 114 LYS A CA 1
ATOM 894 C C . LYS A 1 114 ? -10.195 -2.696 43.456 1.00 26.83 114 LYS A C 1
ATOM 896 O O . LYS A 1 114 ? -9.573 -3.382 42.648 1.00 26.83 114 LYS A O 1
ATOM 901 N N . ILE A 1 115 ? -9.633 -1.999 44.439 1.00 29.12 115 ILE A N 1
ATOM 902 C CA . ILE A 1 115 ? -8.256 -2.145 44.910 1.00 29.12 115 ILE A CA 1
ATOM 903 C C . ILE A 1 115 ? -8.023 -3.642 45.181 1.00 29.12 115 ILE A C 1
ATOM 905 O O . ILE A 1 115 ? -8.803 -4.229 45.939 1.00 29.12 115 ILE A O 1
ATOM 909 N N . PRO A 1 116 ? -7.019 -4.295 44.568 1.00 27.44 116 PRO A N 1
ATOM 910 C CA . PRO A 1 116 ? -6.681 -5.662 44.925 1.00 27.44 116 PRO A CA 1
ATOM 911 C C . PRO A 1 116 ? -5.971 -5.624 46.278 1.00 27.44 116 PRO A C 1
ATOM 913 O O . PRO A 1 116 ? -4.850 -5.129 46.374 1.00 27.44 116 PRO A O 1
ATOM 916 N N . ASN A 1 117 ? -6.635 -6.128 47.317 1.00 23.58 117 ASN A N 1
ATOM 917 C CA . ASN A 1 117 ? -5.954 -6.458 48.559 1.00 23.58 117 ASN A CA 1
ATOM 918 C C . ASN A 1 117 ? -5.024 -7.648 48.309 1.00 23.58 117 ASN A C 1
ATOM 920 O O . ASN A 1 117 ? -5.429 -8.691 47.798 1.00 23.58 117 ASN A O 1
ATOM 924 N N . GLU A 1 118 ? -3.772 -7.426 48.676 1.00 31.41 118 GLU A N 1
ATOM 925 C CA . GLU A 1 118 ? -2.722 -8.398 48.931 1.00 31.41 118 GLU A CA 1
ATOM 926 C C . GLU A 1 118 ? -3.201 -9.468 49.924 1.00 31.41 118 GLU A C 1
ATOM 928 O O . GLU A 1 118 ? -3.695 -9.114 50.991 1.00 31.41 118 GLU A O 1
ATOM 933 N N . SER A 1 119 ? -3.086 -10.751 49.554 1.00 29.55 119 SER A N 1
ATOM 934 C CA . SER A 1 119 ? -2.834 -11.909 50.437 1.00 29.55 119 SER A CA 1
ATOM 935 C C . SER A 1 119 ? -3.177 -13.227 49.720 1.00 29.55 119 SER A C 1
ATOM 937 O O . SER A 1 119 ? -4.158 -13.300 48.990 1.00 29.55 119 SER A O 1
ATOM 939 N N . GLU A 1 120 ? -2.387 -14.264 50.015 1.00 28.25 120 GLU A N 1
ATOM 940 C CA . GLU A 1 120 ? -2.553 -15.698 49.694 1.00 28.25 120 GLU A CA 1
ATOM 941 C C . GLU A 1 120 ? -1.965 -16.235 48.370 1.00 28.25 120 GLU A C 1
ATOM 943 O O . GLU A 1 120 ? -2.625 -16.411 47.352 1.00 28.25 120 GLU A O 1
ATOM 948 N N . ASN A 1 121 ? -0.694 -16.641 48.455 1.00 25.47 121 ASN A N 1
ATOM 949 C CA . ASN A 1 121 ? -0.274 -17.977 48.000 1.00 25.47 121 ASN A CA 1
ATOM 950 C C . ASN A 1 121 ? -0.775 -19.003 49.046 1.00 25.47 121 ASN A C 1
ATOM 952 O O . ASN A 1 121 ? -0.776 -18.619 50.221 1.00 25.47 121 ASN A O 1
ATOM 956 N N . PRO A 1 122 ? -1.081 -20.291 48.725 1.00 34.56 122 PRO A N 1
ATOM 957 C CA . PRO A 1 122 ? -0.052 -21.176 48.156 1.00 34.56 122 PRO A CA 1
ATOM 958 C C . PRO A 1 122 ? -0.489 -22.464 47.384 1.00 34.56 122 PRO A C 1
ATOM 960 O O . PRO A 1 122 ? -1.643 -22.870 47.362 1.00 34.56 122 PRO A O 1
ATOM 963 N N . VAL A 1 123 ? 0.543 -23.142 46.853 1.00 26.22 123 VAL A N 1
ATOM 964 C CA . VAL A 1 123 ? 0.716 -24.597 46.594 1.00 26.22 123 VAL A CA 1
ATOM 965 C C . VAL A 1 123 ? 0.234 -25.229 45.263 1.00 26.22 123 VAL A C 1
ATOM 967 O O . VAL A 1 123 ? -0.919 -25.172 44.858 1.00 26.22 123 VAL A O 1
ATOM 970 N N . SER A 1 124 ? 1.235 -25.879 44.645 1.00 29.36 124 SER A N 1
ATOM 971 C CA . SER A 1 124 ? 1.323 -26.940 43.617 1.00 29.36 124 SER A CA 1
ATOM 972 C C . SER A 1 124 ? 0.188 -27.981 43.609 1.00 29.36 124 SER A C 1
ATOM 974 O O . SER A 1 124 ? -0.470 -28.168 44.618 1.00 29.36 124 SER A O 1
ATOM 976 N N . SER A 1 125 ? -0.101 -28.801 42.596 1.00 28.33 125 SER A N 1
ATOM 977 C CA . SER A 1 125 ? 0.599 -29.418 41.451 1.00 28.33 125 SER A CA 1
ATOM 978 C C . SER A 1 125 ? -0.467 -30.253 40.717 1.00 28.33 125 SER A C 1
ATOM 980 O O . SER A 1 125 ? -1.423 -30.657 41.369 1.00 28.33 125 SER A O 1
ATOM 982 N N . ILE A 1 126 ? -0.279 -30.598 39.439 1.00 29.03 126 ILE A N 1
ATOM 983 C CA . ILE A 1 126 ? -0.389 -31.978 38.911 1.00 29.03 126 ILE A CA 1
ATOM 984 C C . ILE A 1 126 ? 0.006 -31.962 37.424 1.00 29.03 126 ILE A C 1
ATOM 986 O O . ILE A 1 126 ? -0.371 -31.070 36.667 1.00 29.03 126 ILE A O 1
ATOM 990 N N . HIS A 1 127 ? 0.847 -32.941 37.095 1.00 28.78 127 HIS A N 1
ATOM 991 C CA . HIS A 1 127 ? 1.344 -33.345 35.786 1.00 28.78 127 HIS A CA 1
ATOM 992 C C . HIS A 1 127 ? 0.258 -33.430 34.709 1.00 28.78 127 HIS A C 1
ATOM 994 O O . HIS A 1 127 ? -0.812 -33.958 34.976 1.00 28.78 127 HIS A O 1
ATOM 1000 N N . ASP A 1 128 ? 0.619 -33.064 33.480 1.00 28.12 128 ASP A N 1
ATOM 1001 C CA . ASP A 1 128 ? 0.385 -33.940 32.330 1.00 28.12 128 ASP A CA 1
ATOM 1002 C C . ASP A 1 128 ? 1.521 -33.744 31.319 1.00 28.12 128 ASP A C 1
ATOM 1004 O O . ASP A 1 128 ? 1.793 -32.644 30.833 1.00 28.12 128 ASP A O 1
ATOM 1008 N N . GLU A 1 129 ? 2.233 -34.840 31.082 1.00 30.62 129 GLU A N 1
ATOM 1009 C CA . GLU A 1 129 ? 3.370 -34.983 30.183 1.00 30.62 129 GLU A CA 1
ATOM 1010 C C . GLU A 1 129 ? 2.926 -35.839 28.983 1.00 30.62 129 GLU A C 1
ATOM 1012 O O . GLU A 1 129 ? 2.202 -36.817 29.157 1.00 30.62 129 GLU A O 1
ATOM 1017 N N . ASN A 1 130 ? 3.434 -35.484 27.796 1.00 30.02 130 ASN A N 1
ATOM 1018 C CA . ASN A 1 130 ? 3.395 -36.191 26.504 1.00 30.02 130 ASN A CA 1
ATOM 1019 C C . ASN A 1 130 ? 2.211 -35.939 25.546 1.00 30.02 130 ASN A C 1
ATOM 1021 O O . ASN A 1 130 ? 1.217 -36.658 25.545 1.00 30.02 130 ASN A O 1
ATOM 1025 N N . ASN A 1 131 ? 2.433 -35.067 24.549 1.00 30.95 131 ASN A N 1
ATOM 1026 C CA . ASN A 1 131 ? 2.704 -35.565 23.192 1.00 30.95 131 ASN A CA 1
ATOM 1027 C C . ASN A 1 131 ? 3.420 -34.531 22.300 1.00 30.95 131 ASN A C 1
ATOM 1029 O O . ASN A 1 131 ? 3.205 -33.328 22.377 1.00 30.95 131 ASN A O 1
ATOM 1033 N N . THR A 1 132 ? 4.315 -35.041 21.464 1.00 38.94 132 THR A N 1
ATOM 1034 C CA . THR A 1 132 ? 5.466 -34.377 20.845 1.00 38.94 132 THR A CA 1
ATOM 1035 C C . THR A 1 132 ? 5.211 -33.805 19.439 1.00 38.94 132 THR A C 1
ATOM 1037 O O . THR A 1 132 ? 4.374 -34.274 18.675 1.00 38.94 132 THR A O 1
ATOM 1040 N N . SER A 1 133 ? 6.067 -32.842 19.064 1.00 37.00 133 SER A N 1
ATOM 1041 C CA . SER A 1 133 ? 6.499 -32.470 17.696 1.00 37.00 133 SER A CA 1
ATOM 1042 C C . SER A 1 133 ? 5.733 -31.379 16.915 1.00 37.00 133 SER A C 1
ATOM 1044 O O . SER A 1 133 ? 6.329 -30.731 16.057 1.00 37.00 133 SER A O 1
ATOM 1046 N N . GLY A 1 134 ? 4.472 -31.063 17.237 1.00 40.28 134 GLY A N 1
ATOM 1047 C CA . GLY A 1 134 ? 3.731 -29.958 16.581 1.00 40.28 134 GLY A CA 1
ATOM 1048 C C . GLY A 1 134 ? 3.808 -28.591 17.285 1.00 40.28 134 GLY A C 1
ATOM 1049 O O . GLY A 1 134 ? 3.509 -27.547 16.698 1.00 40.28 134 GLY A O 1
ATOM 1050 N N . GLU A 1 135 ? 4.204 -28.568 18.558 1.00 45.09 135 GLU A N 1
ATOM 1051 C CA . GLU A 1 135 ? 3.971 -27.424 19.451 1.00 45.09 135 GLU A CA 1
ATOM 1052 C C . GLU A 1 135 ? 5.102 -26.385 19.443 1.00 45.09 135 GLU A C 1
ATOM 1054 O O . GLU A 1 135 ? 4.925 -25.243 19.870 1.00 45.09 135 GLU A O 1
ATOM 1059 N N . ASN A 1 136 ? 6.261 -26.726 18.889 1.00 53.28 136 ASN A N 1
ATOM 1060 C CA . ASN A 1 136 ? 7.476 -25.916 18.950 1.00 53.28 136 ASN A CA 1
ATOM 1061 C C . ASN A 1 136 ? 7.307 -24.633 18.122 1.00 53.28 136 ASN A C 1
ATOM 1063 O O . ASN A 1 136 ? 7.719 -23.549 18.536 1.00 53.28 136 ASN A O 1
ATOM 1067 N N . LEU A 1 137 ? 6.666 -24.747 16.954 1.00 46.09 137 LEU A N 1
ATOM 1068 C CA . LEU A 1 137 ? 6.431 -23.624 16.054 1.00 46.09 137 LEU A CA 1
ATOM 1069 C C . LEU A 1 137 ? 5.326 -22.722 16.604 1.00 46.09 137 LEU A C 1
ATOM 1071 O O . LEU A 1 137 ? 5.527 -21.522 16.730 1.00 46.09 137 LEU A O 1
ATOM 1075 N N . TRP A 1 138 ? 4.194 -23.291 17.023 1.00 43.94 138 TRP A N 1
ATOM 1076 C CA . TRP A 1 138 ? 3.062 -22.526 17.553 1.00 43.94 138 TRP A CA 1
ATOM 1077 C C . TRP A 1 138 ? 3.412 -21.768 18.835 1.00 43.94 138 TRP A C 1
ATOM 1079 O O . TRP A 1 138 ? 2.990 -20.628 19.014 1.00 43.94 138 TRP A O 1
ATOM 1089 N N . THR A 1 139 ? 4.238 -22.353 19.703 1.00 52.66 139 THR A N 1
ATOM 1090 C CA . THR A 1 139 ? 4.676 -21.714 20.951 1.00 52.66 139 THR A CA 1
ATOM 1091 C C . THR A 1 139 ? 5.716 -20.621 20.689 1.00 52.66 139 THR A C 1
ATOM 1093 O O . THR A 1 139 ? 5.654 -19.553 21.300 1.00 52.66 139 THR A O 1
ATOM 1096 N N . ARG A 1 140 ? 6.621 -20.818 19.717 1.00 49.06 140 ARG A N 1
ATOM 1097 C CA . ARG A 1 140 ? 7.575 -19.783 19.270 1.00 49.06 140 ARG A CA 1
ATOM 1098 C C . ARG A 1 140 ? 6.877 -18.639 18.545 1.00 49.06 140 ARG A C 1
ATOM 1100 O O . ARG A 1 140 ? 7.151 -17.484 18.859 1.00 49.06 140 ARG A O 1
ATOM 1107 N N . LEU A 1 141 ? 5.926 -18.946 17.664 1.00 44.66 141 LEU A N 1
ATOM 1108 C CA . LEU A 1 141 ? 5.057 -17.968 17.020 1.00 44.66 141 LEU A CA 1
ATOM 1109 C C . LEU A 1 141 ? 4.269 -17.211 18.092 1.00 44.66 141 LEU A C 1
ATOM 1111 O O . LEU A 1 141 ? 4.379 -15.997 18.154 1.00 44.66 141 LEU A O 1
ATOM 1115 N N . LYS A 1 142 ? 3.586 -17.877 19.030 1.00 50.12 142 LYS A N 1
ATOM 1116 C CA . LYS A 1 142 ? 2.898 -17.212 20.155 1.00 50.12 142 LYS A CA 1
ATOM 1117 C C . LYS A 1 142 ? 3.813 -16.302 20.979 1.00 50.12 142 LYS A C 1
ATOM 1119 O O . LYS A 1 142 ? 3.344 -15.272 21.450 1.00 50.12 142 LYS A O 1
ATOM 1124 N N . LYS A 1 143 ? 5.089 -16.655 21.165 1.00 51.03 143 LYS A N 1
ATOM 1125 C CA . LYS A 1 143 ? 6.063 -15.854 21.927 1.00 51.03 143 LYS A CA 1
ATOM 1126 C C . LYS A 1 143 ? 6.543 -14.629 21.143 1.00 51.03 143 LYS A C 1
ATOM 1128 O O . LYS A 1 143 ? 6.570 -13.533 21.697 1.00 51.03 143 LYS A O 1
ATOM 1133 N N . VAL A 1 144 ? 6.857 -14.792 19.857 1.00 48.91 144 VAL A N 1
ATOM 1134 C CA . VAL A 1 144 ? 7.229 -13.688 18.956 1.00 48.91 144 VAL A CA 1
ATOM 1135 C C . VAL A 1 144 ? 6.033 -12.763 18.727 1.00 48.91 144 VAL A C 1
ATOM 1137 O O . VAL A 1 144 ? 6.135 -11.562 18.954 1.00 48.91 144 VAL A O 1
ATOM 1140 N N . PHE A 1 145 ? 4.867 -13.318 18.398 1.00 45.19 145 PHE A N 1
ATOM 1141 C CA . PHE A 1 145 ? 3.625 -12.571 18.217 1.00 45.19 145 PHE A CA 1
ATOM 1142 C C . PHE A 1 145 ? 3.134 -11.937 19.514 1.00 45.19 145 PHE A C 1
ATOM 1144 O O . PHE A 1 145 ? 2.712 -10.793 19.479 1.00 45.19 145 PHE A O 1
ATOM 1151 N N . GLY A 1 146 ? 3.255 -12.615 20.657 1.00 40.44 146 GLY A N 1
ATOM 1152 C CA . GLY A 1 146 ? 2.964 -12.049 21.975 1.00 40.44 146 GLY A CA 1
ATOM 1153 C C . GLY A 1 146 ? 3.859 -10.855 22.310 1.00 40.44 146 GLY A C 1
ATOM 1154 O O . GLY A 1 146 ? 3.391 -9.883 22.896 1.00 40.44 146 GLY A O 1
ATOM 1155 N N . CYS A 1 147 ? 5.126 -10.896 21.889 1.00 40.56 147 CYS A N 1
ATOM 1156 C CA . CYS A 1 147 ? 6.065 -9.785 22.019 1.00 40.56 147 CYS A CA 1
ATOM 1157 C C . CYS A 1 147 ? 5.701 -8.615 21.092 1.00 40.56 147 CYS A C 1
ATOM 1159 O O . CYS A 1 147 ? 5.717 -7.472 21.539 1.00 40.56 147 CYS A O 1
ATOM 1161 N N . ILE A 1 148 ? 5.306 -8.898 19.844 1.00 44.91 148 ILE A N 1
ATOM 1162 C CA . ILE A 1 148 ? 4.840 -7.885 18.884 1.00 44.91 148 ILE A CA 1
ATOM 1163 C C . ILE A 1 148 ? 3.555 -7.230 19.397 1.00 44.91 148 ILE A C 1
ATOM 1165 O O . ILE A 1 148 ? 3.532 -6.017 19.555 1.00 44.91 148 ILE A O 1
ATOM 1169 N N . THR A 1 149 ? 2.536 -8.012 19.768 1.00 43.47 149 THR A N 1
ATOM 1170 C CA . THR A 1 149 ? 1.275 -7.482 20.310 1.00 43.47 149 THR A CA 1
ATOM 1171 C C . THR A 1 149 ? 1.487 -6.699 21.601 1.00 43.47 149 THR A C 1
ATOM 1173 O O . THR A 1 149 ? 0.860 -5.665 21.770 1.00 43.47 149 THR A O 1
ATOM 1176 N N . ARG A 1 150 ? 2.393 -7.139 22.492 1.00 37.78 150 ARG A N 1
ATOM 1177 C CA . ARG A 1 150 ? 2.699 -6.428 23.745 1.00 37.78 150 ARG A CA 1
ATOM 1178 C C . ARG A 1 150 ? 3.442 -5.116 23.497 1.00 37.78 150 ARG A C 1
ATOM 1180 O O . ARG A 1 150 ? 3.142 -4.142 24.166 1.00 37.78 150 ARG A O 1
ATOM 1187 N N . LYS A 1 151 ? 4.364 -5.066 22.528 1.00 43.44 151 LYS A N 1
ATOM 1188 C CA . LYS A 1 151 ? 5.034 -3.816 22.128 1.00 43.44 151 LYS A CA 1
ATOM 1189 C C . LYS A 1 151 ? 4.087 -2.839 21.437 1.00 43.44 151 LYS A C 1
ATOM 1191 O O . LYS A 1 151 ? 4.253 -1.638 21.601 1.00 43.44 151 LYS A O 1
ATOM 1196 N N . SER A 1 152 ? 3.114 -3.340 20.676 1.00 44.75 152 SER A N 1
ATOM 1197 C CA . SER A 1 152 ? 2.055 -2.513 20.089 1.00 44.75 152 SER A CA 1
ATOM 1198 C C . SER A 1 152 ? 1.117 -1.932 21.156 1.00 44.75 152 SER A C 1
ATOM 1200 O O . SER A 1 152 ? 0.679 -0.799 21.001 1.00 44.75 152 SER A O 1
ATOM 1202 N N . ASP A 1 153 ? 0.863 -2.674 22.241 1.00 43.44 153 ASP A N 1
ATOM 1203 C CA . ASP A 1 153 ? 0.036 -2.250 23.387 1.00 43.44 153 ASP A CA 1
ATOM 1204 C C . ASP A 1 153 ? 0.790 -1.300 24.343 1.00 43.44 153 ASP A C 1
ATOM 1206 O O . ASP A 1 153 ? 0.234 -0.304 24.784 1.00 43.44 153 ASP A O 1
ATOM 1210 N N . GLU A 1 154 ? 2.081 -1.537 24.620 1.00 42.53 154 GLU A N 1
ATOM 1211 C CA . GLU A 1 154 ? 2.929 -0.656 25.458 1.00 42.53 154 GLU A CA 1
ATOM 1212 C C . GLU A 1 154 ? 3.176 0.725 24.824 1.00 42.53 154 GLU A C 1
ATOM 1214 O O . GLU A 1 154 ? 3.548 1.672 25.516 1.00 42.53 154 GLU A O 1
ATOM 1219 N N . LEU A 1 155 ? 2.947 0.854 23.514 1.00 44.84 155 LEU A N 1
ATOM 1220 C CA . LEU A 1 155 ? 2.971 2.121 22.776 1.00 44.84 155 LEU A CA 1
ATOM 1221 C C . LEU A 1 155 ? 1.596 2.813 22.709 1.00 44.84 155 LEU A C 1
ATOM 1223 O O . LEU A 1 155 ? 1.496 3.897 22.131 1.00 44.84 155 LEU A O 1
ATOM 1227 N N . SER A 1 156 ? 0.557 2.229 23.316 1.00 48.88 156 SER A N 1
ATOM 1228 C CA . SER A 1 156 ? -0.821 2.714 23.264 1.00 48.88 156 SER A CA 1
ATOM 1229 C C . SER A 1 156 ? -1.345 3.089 24.662 1.00 48.88 156 SER A C 1
ATOM 1231 O O . SER A 1 156 ? -1.501 2.260 25.551 1.00 48.88 156 SER A O 1
ATOM 1233 N N . VAL A 1 157 ? -1.655 4.381 24.823 1.00 49.25 157 VAL A N 1
ATOM 1234 C CA . VAL A 1 157 ? -2.740 4.912 25.679 1.00 49.25 157 VAL A CA 1
ATOM 1235 C C . VAL A 1 157 ? -2.502 5.040 27.205 1.00 49.25 157 VAL A C 1
ATOM 1237 O O . VAL A 1 157 ? -3.460 5.194 27.950 1.00 49.25 157 VAL A O 1
ATOM 1240 N N . ASN A 1 158 ? -1.263 5.116 27.729 1.00 44.84 158 ASN A N 1
ATOM 1241 C CA . ASN A 1 158 ? -1.080 5.670 29.101 1.00 44.84 158 ASN A CA 1
ATOM 1242 C C . ASN A 1 158 ? 0.297 6.275 29.474 1.00 44.84 158 ASN A C 1
ATOM 1244 O O . ASN A 1 158 ? 0.620 6.433 30.651 1.00 44.84 158 ASN A O 1
ATOM 1248 N N . GLY A 1 159 ? 1.138 6.623 28.495 1.00 50.91 159 GLY A N 1
ATOM 1249 C CA . GLY A 1 159 ? 2.463 7.213 28.742 1.00 50.91 159 GLY A CA 1
ATOM 1250 C C . GLY A 1 159 ? 2.484 8.745 28.664 1.00 50.91 159 GLY A C 1
ATOM 1251 O O . GLY A 1 159 ? 1.813 9.337 27.822 1.00 50.91 159 GLY A O 1
ATOM 1252 N N . LYS A 1 160 ? 3.349 9.401 29.451 1.00 51.31 160 LYS A N 1
ATOM 1253 C CA . LYS A 1 160 ? 3.593 10.867 29.439 1.00 51.31 160 LYS A CA 1
ATOM 1254 C C . LYS A 1 160 ? 3.970 11.438 28.052 1.00 51.31 160 LYS A C 1
ATOM 1256 O O . LYS A 1 160 ? 3.854 12.637 27.829 1.00 51.31 160 LYS A O 1
ATOM 1261 N N . TYR A 1 161 ? 4.383 10.578 27.115 1.00 57.78 161 TYR A N 1
ATOM 1262 C CA . TYR A 1 161 ? 4.775 10.912 25.738 1.00 57.78 161 TYR A CA 1
ATOM 1263 C C . TYR A 1 161 ? 3.715 10.563 24.677 1.00 57.78 161 TYR A C 1
ATOM 1265 O O . TYR A 1 161 ? 3.992 10.673 23.485 1.00 57.78 161 TYR A O 1
ATOM 1273 N N . PHE A 1 162 ? 2.506 10.158 25.081 1.00 54.75 162 PHE A N 1
ATOM 1274 C CA . PHE A 1 162 ? 1.441 9.702 24.178 1.00 54.75 162 PHE A CA 1
ATOM 1275 C C . PHE A 1 162 ? 1.115 10.712 23.067 1.00 54.75 162 PHE A C 1
ATOM 1277 O O . PHE A 1 162 ? 1.095 10.353 21.892 1.00 54.75 162 PHE A O 1
ATOM 1284 N N . HIS A 1 163 ? 0.946 11.991 23.415 1.00 61.78 163 HIS A N 1
ATOM 1285 C CA . HIS A 1 163 ? 0.676 13.043 22.431 1.00 61.78 163 HIS A CA 1
ATOM 1286 C C . HIS A 1 163 ? 1.852 13.280 21.477 1.00 61.78 163 HIS A C 1
ATOM 1288 O O . HIS A 1 163 ? 1.635 13.465 20.285 1.00 61.78 163 HIS A O 1
ATOM 1294 N N . GLY A 1 164 ? 3.094 13.217 21.968 1.00 63.88 164 GLY A N 1
ATOM 1295 C CA . GLY A 1 164 ? 4.284 13.393 21.131 1.00 63.88 164 GLY A CA 1
ATOM 1296 C C . GLY A 1 164 ? 4.470 12.254 20.127 1.00 63.88 164 GLY A C 1
ATOM 1297 O O . GLY A 1 164 ? 4.745 12.502 18.957 1.00 63.88 164 GLY A O 1
ATOM 1298 N N . ILE A 1 165 ? 4.251 11.009 20.559 1.00 62.75 165 ILE A N 1
ATOM 1299 C CA . ILE A 1 165 ? 4.306 9.828 19.684 1.00 62.75 165 ILE A CA 1
ATOM 1300 C C . ILE A 1 165 ? 3.194 9.889 18.630 1.00 62.75 165 ILE A C 1
ATOM 1302 O O . ILE A 1 165 ? 3.436 9.573 17.467 1.00 62.75 165 ILE A O 1
ATOM 1306 N N . LEU A 1 166 ? 1.992 10.330 19.014 1.00 62.16 166 LEU A N 1
ATOM 1307 C CA . LEU A 1 166 ? 0.862 10.468 18.098 1.00 62.16 166 LEU A CA 1
ATOM 1308 C C . LEU A 1 166 ? 1.111 11.550 17.038 1.00 62.16 166 LEU A C 1
ATOM 1310 O O . LEU A 1 166 ? 0.902 11.282 15.861 1.00 62.16 166 LEU A O 1
ATOM 1314 N N . ILE A 1 167 ? 1.635 12.715 17.431 1.00 69.81 167 ILE A N 1
ATOM 1315 C CA . ILE A 1 167 ? 2.022 13.786 16.497 1.00 69.81 167 ILE A CA 1
ATOM 1316 C C . ILE A 1 167 ? 3.149 13.320 15.569 1.00 69.81 167 ILE A C 1
ATOM 1318 O O . ILE A 1 167 ? 3.098 13.556 14.368 1.00 69.81 167 ILE A O 1
ATOM 1322 N N . CYS A 1 168 ? 4.160 12.629 16.102 1.00 71.31 168 CYS A N 1
AT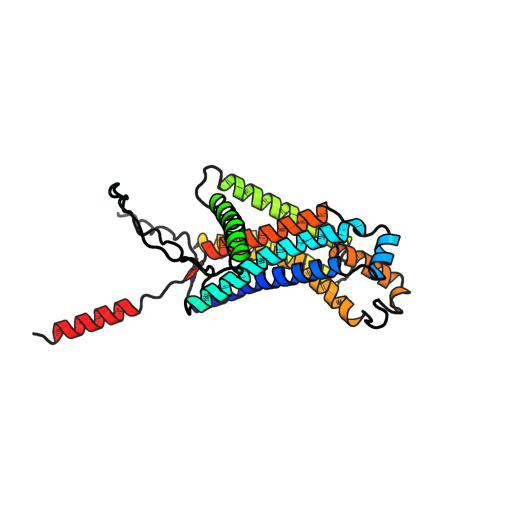OM 1323 C CA . CYS A 1 168 ? 5.255 12.099 15.293 1.00 71.31 168 CYS A CA 1
ATOM 1324 C C . CYS A 1 168 ? 4.750 11.093 14.252 1.00 71.31 168 CYS A C 1
ATOM 1326 O O . CYS A 1 168 ? 5.139 11.180 13.090 1.00 71.31 168 CYS A O 1
ATOM 1328 N N . ARG A 1 169 ? 3.850 10.183 14.642 1.00 71.00 169 ARG A N 1
ATOM 1329 C CA . ARG A 1 169 ? 3.213 9.250 13.710 1.00 71.00 169 ARG A CA 1
ATOM 1330 C C . ARG A 1 169 ? 2.466 9.993 12.604 1.00 71.00 169 ARG A C 1
ATOM 1332 O O . ARG A 1 169 ? 2.670 9.661 11.446 1.00 71.00 169 ARG A O 1
ATOM 1339 N N . GLU A 1 170 ? 1.661 10.986 12.961 1.00 72.56 170 GLU A N 1
ATOM 1340 C CA . GLU A 1 170 ? 0.877 11.777 12.006 1.00 72.56 170 GLU A CA 1
ATOM 1341 C C . GLU A 1 170 ? 1.769 12.508 10.988 1.00 72.56 170 GLU A C 1
ATOM 1343 O O . GLU A 1 170 ? 1.508 12.508 9.786 1.00 72.56 170 GLU A O 1
ATOM 1348 N N . LEU A 1 171 ? 2.882 13.083 11.462 1.00 78.88 171 LEU A N 1
ATOM 1349 C CA . LEU A 1 171 ? 3.879 13.742 10.617 1.00 78.88 171 LEU A CA 1
ATOM 1350 C C . LEU A 1 171 ? 4.583 12.757 9.680 1.00 78.88 171 LEU A C 1
ATOM 1352 O O . LEU A 1 171 ? 4.815 13.078 8.512 1.00 78.88 171 LEU A O 1
ATOM 1356 N N . VAL A 1 172 ? 4.932 11.568 10.179 1.00 76.62 172 VAL A N 1
ATOM 1357 C CA . VAL A 1 172 ? 5.522 10.504 9.358 1.00 76.62 172 VAL A CA 1
ATOM 1358 C C . VAL A 1 172 ? 4.520 10.052 8.296 1.00 76.62 172 VAL A C 1
ATOM 1360 O O . VAL A 1 172 ? 4.883 10.000 7.128 1.00 76.62 172 VAL A O 1
ATOM 1363 N N . GLU A 1 173 ? 3.266 9.800 8.666 1.00 76.69 173 GLU A N 1
ATOM 1364 C CA . GLU A 1 173 ? 2.181 9.393 7.761 1.00 76.69 173 GLU A CA 1
ATOM 1365 C C . GLU A 1 173 ? 1.967 10.434 6.648 1.00 76.69 173 GLU A C 1
ATOM 13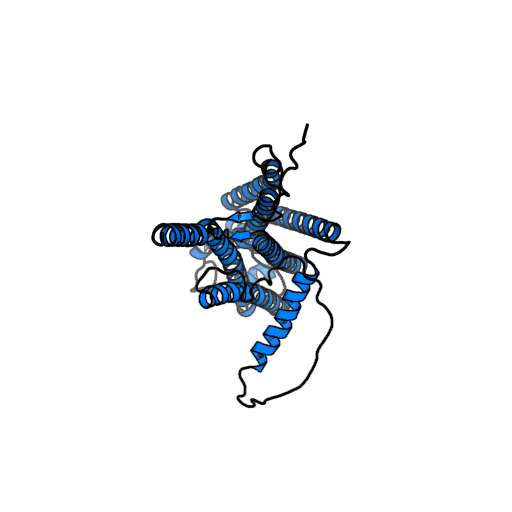67 O O . GLU A 1 173 ? 2.095 10.109 5.466 1.00 76.69 173 GLU A O 1
ATOM 1372 N N . SER A 1 174 ? 1.834 11.714 7.010 1.00 80.62 174 SER A N 1
ATOM 1373 C CA . SER A 1 174 ? 1.714 12.832 6.059 1.00 80.62 174 SER A CA 1
ATOM 1374 C C . SER A 1 174 ? 2.925 12.960 5.122 1.00 80.62 174 SER A C 1
ATOM 1376 O O . SER A 1 174 ? 2.789 13.217 3.921 1.00 80.62 174 SER A O 1
ATOM 1378 N N . SER A 1 175 ? 4.137 12.760 5.650 1.00 82.50 175 SER A N 1
ATOM 1379 C CA . SER A 1 175 ? 5.368 12.802 4.849 1.00 82.50 175 SER A CA 1
ATOM 1380 C C . SER A 1 175 ? 5.409 11.653 3.844 1.00 82.50 175 SER A C 1
ATOM 1382 O O . SER A 1 175 ? 5.733 11.863 2.676 1.00 82.50 175 SER A O 1
ATOM 1384 N N . LEU A 1 176 ? 5.035 10.443 4.267 1.00 79.50 176 LEU A N 1
ATOM 1385 C CA . LEU A 1 176 ? 4.988 9.266 3.402 1.00 79.50 176 LEU A CA 1
ATOM 1386 C C . LEU A 1 176 ? 3.916 9.399 2.322 1.00 79.50 176 LEU A C 1
ATOM 1388 O O . LEU A 1 176 ? 4.194 9.089 1.164 1.00 79.50 176 LEU A O 1
ATOM 1392 N N . GLN A 1 177 ? 2.735 9.917 2.659 1.00 80.25 177 GLN A N 1
ATOM 1393 C CA . GLN A 1 177 ? 1.693 10.238 1.682 1.00 80.25 177 GLN A CA 1
ATOM 1394 C C . GLN A 1 177 ? 2.184 11.275 0.659 1.00 80.25 177 GLN A C 1
ATOM 1396 O O . GLN A 1 177 ? 1.959 11.111 -0.539 1.00 80.25 177 GLN A O 1
ATOM 1401 N N . THR A 1 178 ? 2.939 12.292 1.092 1.00 83.31 178 THR A N 1
ATOM 1402 C CA . THR A 1 178 ? 3.548 13.288 0.190 1.00 83.31 178 THR A CA 1
ATOM 1403 C C . THR A 1 178 ? 4.593 12.654 -0.731 1.00 83.31 178 THR A C 1
ATOM 1405 O O . THR A 1 178 ? 4.607 12.916 -1.934 1.00 83.31 178 THR A O 1
ATOM 1408 N N . MET A 1 179 ? 5.451 11.777 -0.202 1.00 81.12 179 MET A N 1
ATOM 1409 C CA . MET A 1 179 ? 6.427 11.039 -1.010 1.00 81.12 179 MET A CA 1
ATOM 1410 C C . MET A 1 179 ? 5.740 10.145 -2.047 1.00 81.12 179 MET A C 1
ATOM 1412 O O . MET A 1 179 ? 6.174 10.093 -3.199 1.00 81.12 179 MET A O 1
ATOM 1416 N N . GLN A 1 180 ? 4.650 9.477 -1.660 1.00 79.69 180 GLN A N 1
ATOM 1417 C CA . GLN A 1 180 ? 3.824 8.707 -2.585 1.00 79.69 180 GLN A CA 1
ATOM 1418 C C . GLN A 1 180 ? 3.213 9.613 -3.658 1.00 79.69 180 GLN A C 1
ATOM 1420 O O . GLN A 1 180 ? 3.268 9.255 -4.829 1.00 79.69 180 GLN A O 1
ATOM 1425 N N . ALA A 1 181 ? 2.735 10.810 -3.308 1.00 82.19 181 ALA A N 1
ATOM 1426 C CA . ALA A 1 181 ? 2.185 11.764 -4.273 1.00 82.19 181 ALA A CA 1
ATOM 1427 C C . ALA A 1 181 ? 3.205 12.258 -5.290 1.00 82.19 181 ALA A C 1
ATOM 1429 O O . ALA A 1 181 ? 2.918 12.281 -6.487 1.00 82.19 181 ALA A O 1
ATOM 1430 N N . ILE A 1 182 ? 4.417 12.579 -4.841 1.00 82.75 182 ILE A N 1
ATOM 1431 C CA . ILE A 1 182 ? 5.513 12.967 -5.734 1.00 82.75 182 ILE A CA 1
ATOM 1432 C C . ILE A 1 182 ? 5.861 11.816 -6.682 1.00 82.75 182 ILE A C 1
ATOM 1434 O O . ILE A 1 182 ? 6.030 12.032 -7.883 1.00 82.75 182 ILE A O 1
ATOM 1438 N N . ARG A 1 183 ? 5.935 10.583 -6.165 1.00 82.75 183 ARG A N 1
ATOM 1439 C CA . ARG A 1 183 ? 6.201 9.395 -6.983 1.00 82.75 183 ARG A CA 1
ATOM 1440 C C . ARG A 1 183 ? 5.109 9.180 -8.029 1.00 82.75 183 ARG A C 1
ATOM 1442 O O . ARG A 1 183 ? 5.431 8.997 -9.198 1.00 82.75 183 ARG A O 1
ATOM 1449 N N . MET A 1 184 ? 3.840 9.223 -7.626 1.00 82.56 184 MET A N 1
ATOM 1450 C CA . MET A 1 184 ? 2.715 9.050 -8.546 1.00 82.56 184 MET A CA 1
ATOM 1451 C C . MET A 1 184 ? 2.698 10.148 -9.610 1.00 82.56 184 MET A C 1
ATOM 1453 O O . MET A 1 184 ? 2.582 9.836 -10.785 1.00 82.56 184 MET A O 1
ATOM 1457 N N . SER A 1 185 ? 2.929 11.408 -9.237 1.00 84.00 185 SER A N 1
ATOM 1458 C CA . SER A 1 185 ? 3.004 12.532 -10.182 1.00 84.00 185 SER A CA 1
ATOM 1459 C C . SER A 1 185 ? 4.099 12.354 -11.243 1.00 84.00 185 SER A C 1
ATOM 1461 O O . SER A 1 185 ? 3.918 12.719 -12.402 1.00 84.00 185 SER A O 1
ATOM 1463 N N . ARG A 1 186 ? 5.234 11.749 -10.869 1.00 83.69 186 ARG A N 1
ATOM 1464 C CA . ARG A 1 186 ? 6.364 11.547 -11.784 1.00 83.69 186 ARG A CA 1
ATOM 1465 C C . ARG A 1 186 ? 6.178 10.374 -12.747 1.00 83.69 186 ARG A C 1
ATOM 1467 O O . ARG A 1 186 ? 6.670 10.443 -13.868 1.00 83.69 186 ARG A O 1
ATOM 1474 N N . TYR A 1 187 ? 5.534 9.297 -12.302 1.00 83.31 187 TYR A N 1
ATOM 1475 C CA . TYR A 1 187 ? 5.558 8.014 -13.013 1.00 83.31 187 TYR A CA 1
ATOM 1476 C C . TYR A 1 187 ? 4.190 7.551 -13.535 1.00 83.31 187 TYR A C 1
ATOM 1478 O O . TYR A 1 187 ? 4.130 6.717 -14.440 1.00 83.31 187 TYR A O 1
ATOM 1486 N N . LEU A 1 188 ? 3.088 8.084 -13.004 1.00 81.94 188 LEU A N 1
ATOM 1487 C CA . LEU A 1 188 ? 1.735 7.692 -13.391 1.00 81.94 188 LEU A CA 1
ATOM 1488 C C . LEU A 1 188 ? 1.283 8.472 -14.628 1.00 81.94 188 LEU A C 1
ATOM 1490 O O . LEU A 1 188 ? 0.666 9.531 -14.541 1.00 81.94 188 LEU A O 1
ATOM 1494 N N . SER A 1 189 ? 1.594 7.928 -15.799 1.00 78.31 189 SER A N 1
ATOM 1495 C CA . SER A 1 189 ? 1.270 8.547 -17.089 1.00 78.31 189 SER A CA 1
ATOM 1496 C C . SER A 1 189 ? -0.130 8.182 -17.604 1.00 78.31 189 SER A C 1
ATOM 1498 O O . SER A 1 189 ? -0.661 8.861 -18.484 1.00 78.31 189 SER A O 1
ATOM 1500 N N . HIS A 1 190 ? -0.786 7.154 -17.052 1.00 78.31 190 HIS A N 1
ATOM 1501 C CA . HIS A 1 190 ? -2.167 6.825 -17.407 1.00 78.31 190 HIS A CA 1
ATOM 1502 C C . HIS A 1 190 ? -3.168 7.916 -16.966 1.00 78.31 190 HIS A C 1
ATOM 1504 O O . HIS A 1 190 ? -3.302 8.161 -15.764 1.00 78.31 190 HIS A O 1
ATOM 1510 N N . PRO A 1 191 ? -3.972 8.504 -17.876 1.00 79.06 191 PRO A N 1
ATOM 1511 C CA . PRO A 1 191 ? -4.845 9.635 -17.543 1.00 79.06 191 PRO A CA 1
ATOM 1512 C C . PRO A 1 191 ? -5.945 9.271 -16.535 1.00 79.06 191 PRO A C 1
ATOM 1514 O O . PRO A 1 191 ? -6.208 10.036 -15.611 1.00 79.06 191 PRO A O 1
ATOM 1517 N N . TYR A 1 192 ? -6.551 8.082 -16.647 1.00 83.06 192 TYR A N 1
ATOM 1518 C CA . TYR A 1 192 ? -7.594 7.640 -15.709 1.00 83.06 192 TYR A CA 1
ATOM 1519 C C . TYR A 1 192 ? -7.053 7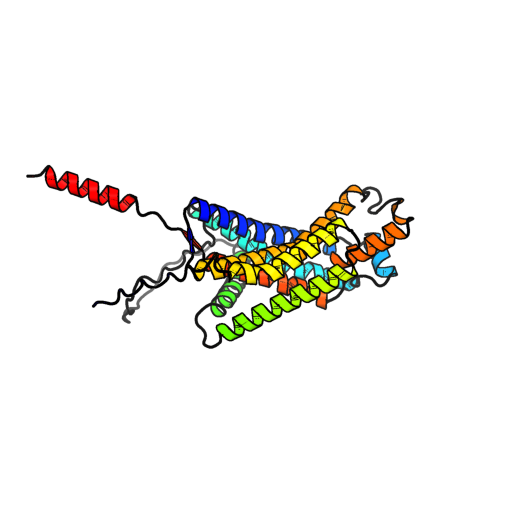.369 -14.301 1.00 83.06 192 TYR A C 1
ATOM 1521 O O . TYR A 1 192 ? -7.683 7.756 -13.318 1.00 83.06 192 TYR A O 1
ATOM 1529 N N . LEU A 1 193 ? -5.876 6.741 -14.196 1.00 81.69 193 LEU A N 1
ATOM 1530 C CA . LEU A 1 193 ? -5.244 6.481 -12.900 1.00 81.69 193 LEU A CA 1
ATOM 1531 C C . LEU A 1 193 ? -4.742 7.780 -12.271 1.00 81.69 193 LEU A C 1
ATOM 1533 O O . LEU A 1 193 ? -4.886 7.961 -11.066 1.00 81.69 193 LEU A O 1
ATOM 1537 N N . ASN A 1 194 ? -4.223 8.701 -13.085 1.00 84.94 194 ASN A N 1
ATOM 1538 C CA . ASN A 1 194 ? -3.821 10.026 -12.637 1.00 84.94 194 ASN A CA 1
ATOM 1539 C C . ASN A 1 194 ? -5.017 10.817 -12.083 1.00 84.94 194 ASN A C 1
ATOM 1541 O O . ASN A 1 194 ? -4.955 11.304 -10.958 1.00 84.94 194 ASN A O 1
ATOM 1545 N N . HIS A 1 195 ? -6.148 10.873 -12.798 1.00 85.19 195 HIS A N 1
ATOM 1546 C CA . HIS A 1 195 ? -7.364 11.522 -12.287 1.00 85.19 195 HIS A CA 1
ATOM 1547 C C . HIS A 1 195 ? -7.880 10.876 -10.998 1.00 85.19 195 HIS A C 1
ATOM 1549 O O . HIS A 1 195 ? -8.244 11.585 -10.060 1.00 85.19 195 HIS A O 1
ATOM 1555 N N . PHE A 1 196 ? -7.885 9.542 -10.927 1.00 84.38 196 PHE A N 1
ATOM 1556 C CA . PHE A 1 196 ? -8.258 8.822 -9.712 1.00 84.38 196 PHE A CA 1
ATOM 1557 C C . PHE A 1 196 ? -7.344 9.190 -8.535 1.00 84.38 196 PHE A C 1
ATOM 1559 O O . PHE A 1 196 ? -7.831 9.515 -7.453 1.00 84.38 196 PHE A O 1
ATOM 1566 N N . TYR A 1 197 ? -6.027 9.214 -8.755 1.00 82.44 197 TYR A N 1
ATOM 1567 C CA . TYR A 1 197 ? -5.050 9.564 -7.730 1.00 82.44 197 TYR A CA 1
ATOM 1568 C C . TYR A 1 197 ? -5.170 11.021 -7.265 1.00 82.44 197 TYR A C 1
ATOM 1570 O O . TYR A 1 197 ? -5.163 11.291 -6.066 1.00 82.44 197 TYR A O 1
ATOM 1578 N N . VAL A 1 198 ? -5.350 11.964 -8.194 1.00 84.06 198 VAL A N 1
ATOM 1579 C CA . VAL A 1 198 ? -5.614 13.375 -7.869 1.00 84.06 198 VAL A CA 1
ATOM 1580 C C . VAL A 1 198 ? -6.904 13.512 -7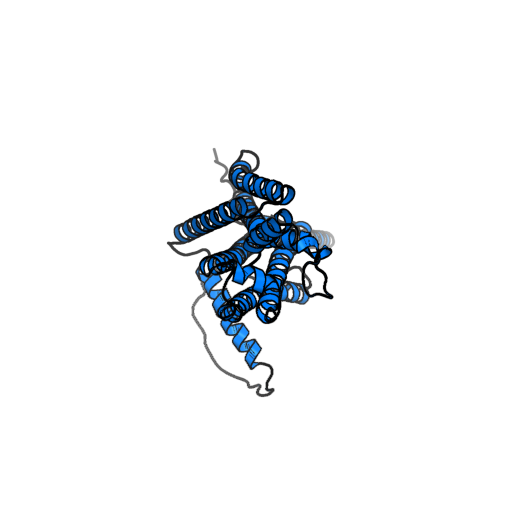.055 1.00 84.06 198 VAL A C 1
ATOM 1582 O O . VAL A 1 198 ? -6.945 14.281 -6.096 1.00 84.06 198 VAL A O 1
ATOM 1585 N N . GLY A 1 199 ? -7.935 12.726 -7.377 1.00 84.62 199 GLY A N 1
ATOM 1586 C CA . GLY A 1 199 ? -9.157 12.637 -6.579 1.00 84.62 199 GLY A CA 1
ATOM 1587 C C . GLY A 1 199 ? -8.896 12.160 -5.147 1.00 84.62 199 GLY A C 1
ATOM 1588 O O . GLY A 1 199 ? -9.366 12.793 -4.203 1.00 84.62 199 GLY A O 1
ATOM 1589 N N . LEU A 1 200 ? -8.099 11.098 -4.966 1.00 82.62 200 LEU A N 1
ATOM 1590 C CA . LEU A 1 200 ? -7.684 10.630 -3.635 1.00 82.62 200 LEU A CA 1
ATOM 1591 C C . LEU A 1 200 ? -6.926 11.718 -2.865 1.00 82.62 200 LEU A C 1
ATOM 1593 O O . LEU A 1 200 ? -7.193 11.927 -1.685 1.00 82.62 200 LEU A O 1
ATOM 1597 N N . LEU A 1 201 ? -6.025 12.447 -3.527 1.00 82.19 201 LEU A N 1
ATOM 1598 C CA . LEU A 1 201 ? -5.277 13.542 -2.911 1.00 82.19 201 LEU A CA 1
ATOM 1599 C C . LEU A 1 201 ? -6.205 14.678 -2.455 1.00 82.19 201 LEU A C 1
ATOM 1601 O O . LEU A 1 201 ? -6.078 15.164 -1.333 1.00 82.19 201 LEU A O 1
ATOM 1605 N N . ALA A 1 202 ? -7.171 15.067 -3.291 1.00 85.31 202 ALA A N 1
ATOM 1606 C CA . ALA A 1 202 ? -8.161 16.082 -2.938 1.00 85.31 202 ALA A CA 1
ATOM 1607 C C . ALA A 1 202 ? -9.011 15.650 -1.732 1.00 85.31 202 ALA A C 1
ATOM 1609 O O . ALA A 1 202 ? -9.200 16.434 -0.802 1.00 85.31 202 ALA A O 1
ATOM 1610 N N . ILE A 1 203 ? -9.464 14.390 -1.711 1.00 81.69 203 ILE A N 1
ATOM 1611 C CA . ILE A 1 203 ? -10.204 13.818 -0.578 1.00 81.69 203 ILE A CA 1
ATOM 1612 C C . ILE A 1 203 ? -9.342 13.820 0.683 1.00 81.69 203 ILE A C 1
ATOM 1614 O O . ILE A 1 203 ? -9.846 14.189 1.738 1.00 81.69 203 ILE A O 1
ATOM 1618 N N . ASN A 1 204 ? -8.058 13.471 0.586 1.00 82.44 204 ASN A N 1
ATOM 1619 C CA . ASN A 1 204 ? -7.135 13.515 1.717 1.00 82.44 204 ASN A CA 1
ATOM 1620 C C . ASN A 1 204 ? -7.062 14.921 2.324 1.00 82.44 204 ASN A C 1
ATOM 1622 O O . ASN A 1 204 ? -7.360 15.110 3.503 1.00 82.44 204 ASN A O 1
ATOM 1626 N N . CYS A 1 205 ? -6.804 15.935 1.495 1.00 80.81 205 CYS A N 1
ATOM 1627 C CA . CYS A 1 205 ? -6.737 17.322 1.949 1.00 80.81 205 CYS A CA 1
ATOM 1628 C C . CYS A 1 205 ? -8.062 17.827 2.539 1.00 80.81 205 CYS A C 1
ATOM 1630 O O . CYS A 1 205 ? -8.060 18.602 3.495 1.00 80.81 205 CYS A O 1
ATOM 1632 N N . TRP A 1 206 ? -9.199 17.415 1.975 1.00 82.06 206 TRP A N 1
ATOM 1633 C CA . TRP A 1 206 ? -10.515 17.853 2.441 1.00 82.06 206 TRP A CA 1
ATOM 1634 C C . TRP A 1 206 ? -11.039 17.045 3.624 1.00 82.06 206 TRP A C 1
ATOM 1636 O O . TRP A 1 206 ? -11.907 17.543 4.337 1.00 82.06 206 TRP A O 1
ATOM 1646 N N . SER A 1 207 ? -10.525 15.836 3.860 1.00 77.75 207 SER A N 1
ATOM 1647 C CA . SER A 1 207 ? -11.012 14.932 4.904 1.00 77.75 207 SER A CA 1
ATOM 1648 C C . SER A 1 207 ? -10.968 15.602 6.277 1.00 77.75 207 SER A C 1
ATOM 1650 O O . SER A 1 207 ? -11.996 15.708 6.944 1.00 77.75 207 SER A O 1
ATOM 1652 N N . SER A 1 208 ? -9.820 16.170 6.648 1.00 74.44 208 SER A N 1
ATOM 1653 C CA . SER A 1 208 ? -9.635 16.898 7.903 1.00 74.44 208 SER A CA 1
ATOM 1654 C C . SER A 1 208 ? -10.577 18.102 8.015 1.00 74.44 208 SER A C 1
ATOM 1656 O O . SER A 1 208 ? -11.256 18.266 9.028 1.00 74.44 208 SER A O 1
ATOM 1658 N N . VAL A 1 209 ? -10.703 18.909 6.958 1.00 78.31 209 VAL A N 1
ATOM 1659 C CA . VAL A 1 209 ? -11.563 20.104 6.942 1.00 78.31 209 VAL A CA 1
ATOM 1660 C C . VAL A 1 209 ? -13.042 19.739 7.079 1.00 78.31 209 VAL A C 1
ATOM 1662 O O . VAL A 1 209 ? -13.755 20.350 7.873 1.00 78.31 209 VAL A O 1
ATOM 1665 N N . ILE A 1 210 ? -13.509 18.728 6.343 1.00 76.50 210 ILE A N 1
ATOM 1666 C CA . ILE A 1 210 ? -14.898 18.253 6.387 1.00 76.50 210 ILE A CA 1
ATOM 1667 C C . ILE A 1 210 ? -15.212 17.672 7.766 1.00 76.50 210 ILE A C 1
ATOM 1669 O O . ILE A 1 210 ? -16.261 17.974 8.336 1.00 76.50 210 ILE A O 1
ATOM 1673 N N . ILE A 1 211 ? -14.297 16.885 8.329 1.00 75.31 211 ILE A N 1
ATOM 1674 C CA . ILE A 1 211 ? -14.494 16.227 9.621 1.00 75.31 211 ILE A CA 1
ATOM 1675 C C . ILE A 1 211 ? -14.487 17.237 10.785 1.00 75.31 211 ILE A C 1
ATOM 1677 O O . ILE A 1 211 ? -15.209 17.049 11.762 1.00 75.31 211 ILE A O 1
ATOM 1681 N N . TYR A 1 212 ? -13.735 18.336 10.681 1.00 71.00 212 TYR A N 1
ATOM 1682 C CA . TYR A 1 212 ? -13.776 19.442 11.650 1.00 71.00 212 TYR A CA 1
ATOM 1683 C C . TYR A 1 212 ? -14.842 20.507 11.343 1.00 71.00 212 TYR A C 1
ATOM 1685 O O . TYR A 1 212 ? -15.026 21.442 12.128 1.00 71.00 212 TYR A O 1
ATOM 1693 N N . SER A 1 213 ? -15.565 20.381 10.229 1.00 74.50 213 SER A N 1
ATOM 1694 C CA . SER A 1 213 ? -16.670 21.279 9.900 1.00 74.50 213 SER A CA 1
ATOM 1695 C C . SER A 1 213 ? -17.870 21.062 10.834 1.00 74.50 213 SER A C 1
ATOM 1697 O O . SER A 1 213 ? -17.991 20.044 11.519 1.00 74.50 213 SER A O 1
ATOM 1699 N N . ARG A 1 214 ? -18.807 22.023 10.833 1.00 56.56 214 ARG A N 1
ATOM 1700 C CA . ARG A 1 214 ? -20.021 22.034 11.676 1.00 56.56 214 ARG A CA 1
ATOM 1701 C C . ARG A 1 214 ? -20.868 20.750 11.579 1.00 56.56 214 ARG A C 1
ATOM 1703 O O . ARG A 1 214 ? -21.685 20.515 12.460 1.00 56.56 214 ARG A O 1
ATOM 1710 N N . TRP A 1 215 ? -20.666 19.929 10.548 1.00 55.69 215 TRP A N 1
ATOM 1711 C CA . TRP A 1 215 ? -21.400 18.687 10.303 1.00 55.69 215 TRP A CA 1
ATOM 1712 C C . TRP A 1 215 ? -21.136 17.568 11.336 1.00 55.69 215 TRP A C 1
ATOM 1714 O O . TRP A 1 215 ? -21.977 16.690 11.491 1.00 55.69 215 TRP A O 1
ATOM 1724 N N . PHE A 1 216 ? -20.016 17.601 12.074 1.00 57.50 216 PHE A N 1
ATOM 1725 C CA . PHE A 1 216 ? -19.620 16.555 13.044 1.00 57.50 216 PHE A CA 1
ATOM 1726 C C . PHE A 1 216 ? -19.357 17.099 14.462 1.00 57.50 216 PHE A C 1
ATOM 1728 O O . PHE A 1 216 ? -18.465 16.627 15.169 1.00 57.50 216 PHE A O 1
ATOM 1735 N N . TRP A 1 217 ? -20.093 18.129 14.887 1.00 57.53 217 TRP A N 1
ATOM 1736 C CA . TRP A 1 217 ? -19.743 18.891 16.094 1.00 57.53 217 TRP A CA 1
ATOM 1737 C C . TRP A 1 217 ? -20.005 18.160 17.425 1.00 57.53 217 TRP A C 1
ATOM 1739 O O . TRP A 1 217 ? -19.376 18.501 18.424 1.00 57.53 217 TRP A O 1
ATOM 1749 N N . ASP A 1 218 ? -20.864 17.136 17.433 1.00 63.59 218 ASP A N 1
ATOM 1750 C CA . ASP A 1 218 ? -21.433 16.616 18.683 1.00 63.59 218 ASP A CA 1
ATOM 1751 C C . ASP A 1 218 ? -20.663 15.447 19.329 1.00 63.59 218 ASP A C 1
ATOM 1753 O O . ASP A 1 218 ? -20.826 15.224 20.528 1.00 63.59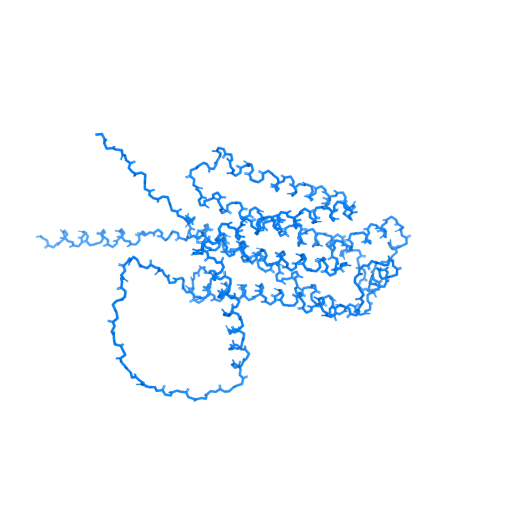 218 ASP A O 1
ATOM 1757 N N . ASP A 1 219 ? -19.801 14.714 18.604 1.00 74.31 219 ASP A N 1
ATOM 1758 C CA . ASP A 1 219 ? -19.094 13.552 19.175 1.00 74.31 219 ASP A CA 1
ATOM 1759 C C . ASP A 1 219 ? -17.617 13.430 18.738 1.00 74.31 219 ASP A C 1
ATOM 1761 O O . ASP A 1 219 ? -17.269 13.082 17.604 1.00 74.31 219 ASP A O 1
ATOM 1765 N N . GLU A 1 220 ? -16.725 13.686 19.698 1.00 77.62 220 GLU A N 1
ATOM 1766 C CA . GLU A 1 220 ? -15.267 13.613 19.560 1.00 77.62 220 GLU A CA 1
ATOM 1767 C C . GLU A 1 220 ? -14.772 12.215 19.148 1.00 77.62 220 GLU A C 1
ATOM 1769 O O . GLU A 1 220 ? -13.807 12.101 18.385 1.00 77.62 220 GLU A O 1
ATOM 1774 N N . ALA A 1 221 ? -15.411 11.143 19.633 1.00 75.56 221 ALA A N 1
ATOM 1775 C CA . ALA A 1 221 ? -14.984 9.775 19.353 1.00 75.56 221 ALA A CA 1
ATOM 1776 C C . ALA A 1 221 ? -15.266 9.400 17.893 1.00 75.56 221 ALA A C 1
ATOM 1778 O O . ALA A 1 221 ? -14.402 8.825 17.225 1.00 75.56 221 ALA A O 1
ATOM 1779 N N . TYR A 1 222 ? -16.432 9.792 17.372 1.00 78.56 222 TYR A N 1
ATOM 1780 C CA . TYR A 1 222 ? -16.776 9.607 15.961 1.00 78.56 222 TYR A CA 1
ATOM 1781 C C . TYR A 1 222 ? -15.873 10.429 15.045 1.00 78.56 222 TYR A C 1
ATOM 1783 O O . TYR A 1 222 ? -15.454 9.927 14.004 1.00 78.56 222 TYR A O 1
ATOM 1791 N N . ARG A 1 223 ? -15.505 11.651 15.450 1.00 77.94 223 ARG A N 1
ATOM 1792 C CA . ARG A 1 223 ? -14.580 12.497 14.686 1.00 77.94 223 ARG A CA 1
ATOM 1793 C C . ARG A 1 223 ? -13.205 11.846 14.534 1.00 77.94 223 ARG A C 1
ATOM 1795 O O . ARG A 1 223 ? -12.685 11.727 13.427 1.00 77.94 223 ARG A O 1
ATOM 1802 N N . ARG A 1 224 ? -12.633 11.372 15.646 1.00 78.88 224 ARG A N 1
ATOM 1803 C CA . ARG A 1 224 ? -11.339 10.666 15.654 1.00 78.88 224 ARG A CA 1
ATOM 1804 C C . ARG A 1 224 ? -11.389 9.376 14.855 1.00 78.88 224 ARG A C 1
ATOM 1806 O O . ARG A 1 224 ? -10.444 9.062 14.140 1.00 78.88 224 ARG A O 1
ATOM 1813 N N . PHE A 1 225 ? -12.487 8.639 14.973 1.00 80.94 225 PHE A N 1
ATOM 1814 C CA . PHE A 1 225 ? -12.696 7.427 14.202 1.00 80.94 225 PHE A CA 1
ATOM 1815 C C . PHE A 1 225 ? -12.760 7.724 12.696 1.00 80.94 225 PHE A C 1
ATOM 1817 O O . PHE A 1 225 ? -12.065 7.065 11.932 1.00 80.94 225 PHE A O 1
ATOM 1824 N N . ALA A 1 226 ? -13.517 8.741 12.274 1.00 81.94 226 ALA A N 1
ATOM 1825 C CA . ALA A 1 226 ? -13.627 9.140 10.872 1.00 81.94 226 ALA A CA 1
ATOM 1826 C C . ALA A 1 226 ? -12.282 9.580 10.271 1.00 81.94 226 ALA A C 1
ATOM 1828 O O . ALA A 1 226 ? -11.985 9.181 9.150 1.00 81.94 226 ALA A O 1
ATOM 1829 N N . LEU A 1 227 ? -11.456 10.327 11.016 1.00 80.25 227 LEU A N 1
ATOM 1830 C CA . LEU A 1 227 ? -10.102 10.702 10.575 1.00 80.25 227 LEU A CA 1
ATOM 1831 C C . LEU A 1 227 ? -9.253 9.456 10.326 1.00 80.25 227 LEU A C 1
ATOM 1833 O O . LEU A 1 227 ? -8.877 9.192 9.193 1.00 80.25 227 LEU A O 1
ATOM 1837 N N . VAL A 1 228 ? -9.102 8.606 11.350 1.00 82.94 228 VAL A N 1
ATOM 1838 C CA . VAL A 1 228 ? -8.314 7.364 11.255 1.00 82.94 228 VAL A CA 1
ATOM 1839 C C . VAL A 1 228 ? -8.814 6.453 10.128 1.00 82.94 228 VAL A C 1
ATOM 1841 O O . VAL A 1 228 ? -8.026 5.741 9.508 1.00 82.94 228 VAL A O 1
ATOM 1844 N N . MET A 1 229 ? -10.123 6.444 9.871 1.00 84.69 229 MET A N 1
ATOM 1845 C CA . MET A 1 229 ? -10.721 5.701 8.766 1.00 84.69 229 MET A CA 1
ATOM 1846 C C . MET A 1 229 ? -10.354 6.278 7.400 1.00 84.69 229 MET A C 1
ATOM 1848 O O . MET A 1 229 ? -9.955 5.513 6.522 1.00 84.69 229 MET A O 1
ATOM 1852 N N . CYS A 1 230 ? -10.513 7.590 7.215 1.00 83.44 230 CYS A N 1
ATOM 1853 C CA . CYS A 1 230 ? -10.152 8.283 5.983 1.00 83.44 230 CYS A CA 1
ATOM 1854 C C . CYS A 1 230 ? -8.667 8.103 5.687 1.00 83.44 230 CYS A C 1
ATOM 1856 O O . CYS A 1 230 ? -8.336 7.642 4.596 1.00 83.44 230 CYS A O 1
ATOM 1858 N N . ASP A 1 231 ? -7.810 8.360 6.675 1.00 83.19 231 ASP A N 1
ATOM 1859 C CA . ASP A 1 231 ? -6.361 8.216 6.556 1.00 83.19 231 ASP A CA 1
ATOM 1860 C C . ASP A 1 231 ? -6.015 6.790 6.134 1.00 83.19 231 ASP A C 1
ATOM 1862 O O . ASP A 1 231 ? -5.429 6.593 5.077 1.00 83.19 231 ASP A O 1
ATOM 1866 N N . CYS A 1 232 ? -6.521 5.780 6.856 1.00 86.56 232 CYS A N 1
ATOM 1867 C CA . CYS A 1 232 ? -6.307 4.368 6.529 1.00 86.56 232 CYS A CA 1
ATOM 1868 C C . CYS A 1 232 ? -6.786 3.983 5.120 1.00 86.56 232 CYS A C 1
ATOM 1870 O O . CYS A 1 232 ? -6.153 3.154 4.460 1.00 86.56 232 CYS A O 1
ATOM 1872 N N . ALA A 1 233 ? -7.934 4.499 4.676 1.00 87.31 233 ALA A N 1
ATOM 1873 C CA . ALA A 1 233 ? -8.496 4.175 3.369 1.00 87.31 233 ALA A CA 1
ATOM 1874 C C . ALA A 1 233 ? -7.670 4.800 2.240 1.00 87.31 233 ALA A C 1
ATOM 1876 O O . ALA A 1 233 ? -7.369 4.128 1.253 1.00 87.31 233 ALA A O 1
ATOM 1877 N N . LEU A 1 234 ? -7.282 6.063 2.402 1.00 84.94 234 LEU A N 1
ATOM 1878 C CA . LEU A 1 234 ? -6.456 6.796 1.449 1.00 84.94 234 LEU A CA 1
ATOM 1879 C C . LEU A 1 234 ? -5.076 6.168 1.330 1.00 84.94 234 LEU A C 1
ATOM 1881 O O . LEU A 1 234 ? -4.626 5.907 0.219 1.00 84.94 234 LEU A O 1
ATOM 1885 N N . ASP A 1 235 ? -4.487 5.829 2.470 1.00 84.56 235 ASP A N 1
ATOM 1886 C CA . ASP A 1 235 ? -3.250 5.081 2.585 1.00 84.56 235 ASP A CA 1
ATOM 1887 C C . ASP A 1 235 ? -3.313 3.762 1.803 1.00 84.56 235 ASP A C 1
ATOM 1889 O O . ASP A 1 235 ? -2.467 3.471 0.948 1.00 84.56 235 ASP A O 1
ATOM 1893 N N . LEU A 1 236 ? -4.333 2.939 2.066 1.00 89.75 236 LEU A N 1
ATOM 1894 C CA . LEU A 1 236 ? -4.509 1.661 1.376 1.00 89.75 236 LEU A CA 1
ATOM 1895 C C . LEU A 1 236 ? -4.660 1.860 -0.136 1.00 89.75 236 LEU A C 1
ATOM 1897 O O . LEU A 1 236 ? -4.101 1.099 -0.931 1.00 89.75 236 LEU A O 1
ATOM 1901 N N . MET A 1 237 ? -5.411 2.881 -0.541 1.00 88.50 237 MET A N 1
ATOM 1902 C CA . MET A 1 237 ? -5.698 3.131 -1.946 1.00 88.50 237 MET A CA 1
ATOM 1903 C C . MET A 1 237 ? -4.493 3.684 -2.699 1.00 88.50 237 MET A C 1
ATOM 1905 O O . MET A 1 237 ? -4.250 3.250 -3.823 1.00 88.50 237 MET A O 1
ATOM 1909 N N . SER A 1 238 ? -3.706 4.574 -2.096 1.00 83.62 238 SER A N 1
ATOM 1910 C CA . SER A 1 238 ? -2.516 5.153 -2.721 1.00 83.62 238 SER A CA 1
ATOM 1911 C C . SER A 1 238 ? -1.395 4.131 -2.910 1.00 83.62 238 SER A C 1
ATOM 1913 O O . SER A 1 238 ? -0.685 4.184 -3.910 1.00 83.62 238 SER A O 1
ATOM 1915 N N . THR A 1 239 ? -1.237 3.180 -1.990 1.00 84.50 239 THR A N 1
ATOM 1916 C CA . THR A 1 239 ? -0.116 2.224 -2.011 1.00 84.50 239 THR A CA 1
ATOM 1917 C C . THR A 1 239 ? -0.441 0.890 -2.663 1.00 84.50 239 THR A C 1
ATOM 1919 O O . THR A 1 239 ? 0.325 0.405 -3.494 1.00 84.50 239 THR A O 1
ATOM 1922 N N . VAL A 1 240 ? -1.562 0.279 -2.279 1.00 91.12 240 VAL A N 1
ATOM 1923 C CA . VAL A 1 240 ? -1.986 -1.035 -2.764 1.00 91.12 240 VAL A CA 1
ATOM 1924 C C . VAL A 1 240 ? -2.946 -0.850 -3.924 1.00 91.12 240 VAL A C 1
ATOM 1926 O O . VAL A 1 240 ? -2.770 -1.469 -4.967 1.00 91.12 240 VAL A O 1
ATOM 1929 N N . GLY A 1 241 ? -3.923 0.042 -3.770 1.00 89.00 241 GLY A N 1
ATOM 1930 C CA . GLY A 1 241 ? -4.945 0.303 -4.777 1.00 89.00 241 GLY A CA 1
ATOM 1931 C C . GLY A 1 241 ? -4.383 0.690 -6.136 1.00 89.00 241 GLY A C 1
ATOM 1932 O O . GLY A 1 241 ? -4.638 0.002 -7.119 1.00 89.00 241 GLY A O 1
ATOM 1933 N N . VAL A 1 242 ? -3.584 1.758 -6.189 1.00 88.69 242 VAL A N 1
ATOM 1934 C CA . VAL A 1 242 ? -2.966 2.225 -7.439 1.00 88.69 242 VAL A CA 1
ATOM 1935 C C . VAL A 1 242 ? -2.080 1.139 -8.051 1.00 88.69 242 VAL A C 1
ATOM 1937 O O . VAL A 1 242 ? -2.195 0.873 -9.243 1.00 88.69 242 VAL A O 1
ATOM 1940 N N . ALA A 1 243 ? -1.254 0.454 -7.253 1.00 90.62 243 ALA A N 1
ATOM 1941 C CA . ALA A 1 243 ? -0.391 -0.614 -7.757 1.00 90.62 243 ALA A CA 1
ATOM 1942 C C . ALA A 1 243 ? -1.196 -1.777 -8.366 1.00 90.62 243 ALA A C 1
ATOM 1944 O O . ALA A 1 243 ? -0.862 -2.261 -9.445 1.00 90.62 243 ALA A O 1
ATOM 1945 N N . VAL A 1 244 ? -2.282 -2.197 -7.710 1.00 90.62 244 VAL A N 1
ATOM 1946 C CA . VAL A 1 244 ? -3.185 -3.237 -8.224 1.00 90.62 244 VAL A CA 1
ATOM 1947 C C . VAL A 1 244 ? -3.888 -2.769 -9.497 1.00 90.62 244 VAL A C 1
ATOM 1949 O O . VAL A 1 244 ? -3.949 -3.529 -10.458 1.00 90.62 244 VAL A O 1
ATOM 1952 N N . LEU A 1 245 ? -4.375 -1.526 -9.544 1.00 90.31 245 LEU A N 1
ATOM 1953 C CA . LEU A 1 245 ? -5.026 -0.968 -10.733 1.00 90.31 245 LEU A CA 1
ATOM 1954 C C . LEU A 1 245 ? -4.077 -0.891 -11.937 1.00 90.31 245 LEU A C 1
ATOM 1956 O O . LEU A 1 245 ? -4.504 -1.180 -13.053 1.00 90.31 245 LEU A O 1
ATOM 1960 N N . ILE A 1 246 ? -2.799 -0.559 -11.716 1.00 90.00 246 ILE A N 1
ATOM 1961 C CA . ILE A 1 246 ? -1.767 -0.623 -12.760 1.00 90.00 246 ILE A CA 1
ATOM 1962 C C . ILE A 1 246 ? -1.610 -2.068 -13.239 1.00 90.00 246 ILE A C 1
ATOM 1964 O O . ILE A 1 246 ? -1.737 -2.332 -14.424 1.00 90.00 246 ILE A O 1
ATOM 1968 N N . VAL A 1 247 ? -1.402 -3.039 -12.347 1.00 88.44 247 VAL A N 1
ATOM 1969 C CA . VAL A 1 247 ? -1.235 -4.446 -12.765 1.00 88.44 247 VAL A CA 1
ATOM 1970 C C . VAL A 1 247 ? -2.455 -4.956 -13.546 1.00 88.44 247 VAL A C 1
ATOM 1972 O O . VAL A 1 247 ? -2.301 -5.623 -14.568 1.00 88.44 247 VAL A O 1
ATOM 1975 N N . LEU A 1 248 ? -3.669 -4.602 -13.115 1.00 88.19 248 LEU A N 1
ATOM 1976 C CA . LEU A 1 248 ? -4.907 -4.978 -13.798 1.00 88.19 248 LEU A CA 1
ATOM 1977 C C . LEU A 1 248 ? -5.057 -4.336 -15.186 1.00 88.19 248 LEU A C 1
ATOM 1979 O O . LEU A 1 248 ? -5.704 -4.934 -16.043 1.00 88.19 248 LEU A O 1
ATOM 1983 N N . SER A 1 249 ? -4.462 -3.168 -15.447 1.00 88.31 249 SER A N 1
ATOM 1984 C CA . SER A 1 249 ? -4.505 -2.552 -16.782 1.00 88.31 249 SER A CA 1
ATOM 1985 C C . SER A 1 249 ? -3.610 -3.283 -17.798 1.00 88.31 249 SER A C 1
ATOM 1987 O O . SER A 1 249 ? -3.902 -3.278 -18.998 1.00 88.31 249 SER A O 1
ATOM 1989 N N . TYR A 1 250 ? -2.569 -3.974 -17.319 1.00 85.06 250 TYR A N 1
ATOM 1990 C CA . TYR A 1 250 ? -1.628 -4.734 -18.148 1.00 85.06 250 TYR A CA 1
ATOM 1991 C C . TYR A 1 250 ? -1.903 -6.241 -18.193 1.00 85.06 250 TYR A C 1
ATOM 1993 O O . TYR A 1 250 ? -1.436 -6.900 -19.120 1.00 85.06 250 TYR A O 1
ATOM 2001 N N . ILE A 1 251 ? -2.680 -6.806 -17.258 1.00 83.12 251 ILE A N 1
ATOM 2002 C CA . ILE A 1 251 ? -2.881 -8.266 -17.172 1.00 83.12 251 ILE A CA 1
ATOM 2003 C C . ILE A 1 251 ? -3.484 -8.871 -18.448 1.00 83.12 251 ILE A C 1
ATOM 2005 O O . ILE A 1 251 ? -3.104 -9.966 -18.843 1.00 83.12 251 ILE A O 1
ATOM 2009 N N . GLY A 1 252 ? -4.379 -8.146 -19.129 1.00 80.12 252 GLY A N 1
ATOM 2010 C CA . GLY A 1 252 ? -4.981 -8.591 -20.392 1.00 80.12 252 GLY A CA 1
ATOM 2011 C C . GLY A 1 252 ? -4.051 -8.482 -21.606 1.00 80.12 252 GLY A C 1
ATOM 2012 O O . GLY A 1 252 ? -4.353 -9.043 -22.653 1.00 80.12 252 GLY A O 1
ATOM 2013 N N . GLN A 1 253 ? -2.936 -7.761 -21.474 1.00 82.31 253 GLN A N 1
ATOM 2014 C CA . GLN A 1 253 ? -1.934 -7.556 -22.526 1.00 82.31 253 GLN A CA 1
ATOM 2015 C C . GLN A 1 253 ? -0.715 -8.475 -22.351 1.00 82.31 253 GLN A C 1
ATOM 2017 O O . GLN A 1 253 ? 0.141 -8.544 -23.231 1.00 82.31 253 GLN A O 1
ATOM 2022 N N . TYR A 1 254 ? -0.622 -9.161 -21.210 1.00 79.62 254 TYR A N 1
ATOM 2023 C CA . TYR A 1 254 ? 0.467 -10.066 -20.884 1.00 79.62 254 TYR A CA 1
ATOM 2024 C C . TYR A 1 254 ? 0.229 -11.442 -21.519 1.00 79.62 254 TYR A C 1
ATOM 2026 O O . TYR A 1 254 ? -0.758 -12.115 -21.212 1.00 79.62 254 TYR A O 1
ATOM 2034 N N . ASP A 1 255 ? 1.135 -11.876 -22.396 1.00 77.31 255 ASP A N 1
ATOM 2035 C CA . ASP A 1 255 ? 1.068 -13.193 -23.022 1.00 77.31 255 ASP A CA 1
ATOM 2036 C C . ASP A 1 255 ? 1.889 -14.202 -22.209 1.00 77.31 255 ASP A C 1
ATOM 2038 O O . ASP A 1 255 ? 3.125 -14.211 -22.199 1.00 77.31 255 ASP A O 1
ATOM 2042 N N . VAL A 1 256 ? 1.162 -15.097 -21.538 1.00 74.38 256 VAL A N 1
ATOM 2043 C CA . VAL A 1 256 ? 1.716 -16.165 -20.698 1.00 74.38 256 VAL A CA 1
ATOM 2044 C C . VAL A 1 256 ? 2.586 -17.136 -21.509 1.00 74.38 256 VAL A C 1
ATOM 2046 O O . VAL A 1 256 ? 3.511 -17.723 -20.956 1.00 74.38 256 VAL A O 1
ATOM 2049 N N . ARG A 1 257 ? 2.347 -17.299 -22.821 1.00 71.88 257 ARG A N 1
ATOM 2050 C CA . ARG A 1 257 ? 3.117 -18.231 -23.669 1.00 71.88 257 ARG A CA 1
ATOM 2051 C C . ARG A 1 257 ? 4.539 -17.753 -23.933 1.00 71.88 257 ARG A C 1
ATOM 2053 O O . ARG A 1 257 ? 5.426 -18.585 -24.090 1.00 71.88 257 ARG A O 1
ATOM 2060 N N . VAL A 1 258 ? 4.743 -16.440 -24.002 1.00 69.00 258 VAL A N 1
ATOM 2061 C CA . VAL A 1 258 ? 6.062 -15.816 -24.204 1.00 69.00 258 VAL A CA 1
ATOM 2062 C C . VAL A 1 258 ? 6.619 -15.201 -22.917 1.00 69.00 258 VAL A C 1
ATOM 2064 O O . VAL A 1 258 ? 7.672 -14.572 -22.951 1.00 69.00 258 VAL A O 1
ATOM 2067 N N . ASN A 1 259 ? 5.931 -15.399 -21.784 1.00 69.00 259 ASN A N 1
ATOM 2068 C CA . ASN A 1 259 ? 6.285 -14.860 -20.469 1.00 69.00 259 ASN A CA 1
ATOM 2069 C C . ASN A 1 259 ? 6.548 -13.337 -20.501 1.00 69.00 259 ASN A C 1
ATOM 2071 O O . ASN A 1 259 ? 7.429 -12.824 -19.803 1.00 69.00 259 ASN A O 1
ATOM 2075 N N . GLY A 1 260 ? 5.801 -12.604 -21.332 1.00 70.94 260 GLY A N 1
ATOM 2076 C CA . GLY A 1 260 ? 6.101 -11.213 -21.658 1.00 70.94 260 GLY A CA 1
ATOM 2077 C C . GLY A 1 260 ? 4.976 -10.481 -22.385 1.00 70.94 260 GLY A C 1
ATOM 2078 O O . GLY A 1 260 ? 3.886 -11.007 -22.601 1.00 70.94 260 GLY A O 1
ATOM 2079 N N . PHE A 1 261 ? 5.254 -9.235 -22.755 1.00 73.19 261 PHE A N 1
ATOM 2080 C CA . PHE A 1 261 ? 4.373 -8.423 -23.589 1.00 73.19 261 PHE A CA 1
ATOM 2081 C C . P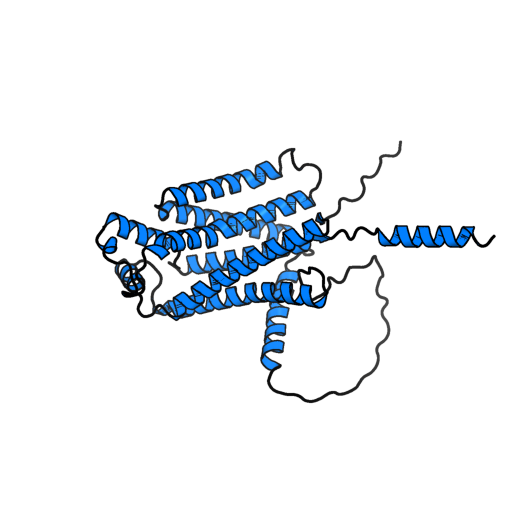HE A 1 261 ? 4.787 -8.625 -25.048 1.00 73.19 261 PHE A C 1
ATOM 2083 O O . PHE A 1 261 ? 5.978 -8.589 -25.344 1.00 73.19 261 PHE A O 1
ATOM 2090 N N . GLY A 1 262 ? 3.824 -8.923 -25.924 1.00 71.44 262 GLY A N 1
ATOM 2091 C CA . GLY A 1 262 ? 4.070 -9.305 -27.318 1.00 71.44 262 GLY A CA 1
ATOM 2092 C C . GLY A 1 262 ? 4.554 -8.143 -28.194 1.00 71.44 262 GLY A C 1
ATOM 2093 O O . GLY A 1 262 ? 5.499 -7.432 -27.871 1.00 71.44 262 GLY A O 1
ATOM 2094 N N . VAL A 1 263 ? 3.898 -7.922 -29.337 1.00 69.50 263 VAL A N 1
ATOM 2095 C CA . VAL A 1 263 ? 4.277 -6.859 -30.294 1.00 69.50 263 VAL A CA 1
ATOM 2096 C C . VAL A 1 263 ? 4.166 -5.439 -29.727 1.00 69.50 263 VAL A C 1
ATOM 2098 O O . VAL A 1 263 ? 4.771 -4.525 -30.275 1.00 69.50 263 VAL A O 1
ATOM 2101 N N . GLN A 1 264 ? 3.433 -5.248 -28.625 1.00 72.56 264 GLN A N 1
ATOM 2102 C CA . GLN A 1 264 ? 3.258 -3.955 -27.956 1.00 72.56 264 GLN A CA 1
ATOM 2103 C C . GLN A 1 264 ? 4.583 -3.356 -27.477 1.00 72.56 264 GLN A C 1
ATOM 2105 O O . GLN A 1 264 ? 4.697 -2.144 -27.353 1.00 72.56 264 GLN A O 1
ATOM 2110 N N . ILE A 1 265 ? 5.600 -4.189 -27.244 1.00 72.62 265 ILE A N 1
ATOM 2111 C CA . ILE A 1 265 ? 6.904 -3.722 -26.779 1.00 72.62 265 ILE A CA 1
ATOM 2112 C C . ILE A 1 265 ? 7.701 -2.944 -27.834 1.00 72.62 265 ILE A C 1
ATOM 2114 O O . ILE A 1 265 ? 8.671 -2.280 -27.493 1.00 72.62 265 ILE A O 1
ATOM 2118 N N . LEU A 1 266 ? 7.305 -3.045 -29.108 1.00 76.81 266 LEU A N 1
ATOM 2119 C CA . LEU A 1 266 ? 7.915 -2.313 -30.222 1.00 76.81 266 LEU A CA 1
ATOM 2120 C C . LEU A 1 266 ? 7.390 -0.876 -30.343 1.00 76.81 266 LEU A C 1
ATOM 2122 O O . LEU A 1 266 ? 7.940 -0.095 -31.111 1.00 76.81 266 LEU A O 1
ATOM 2126 N N . ASP A 1 267 ? 6.310 -0.547 -29.636 1.00 84.69 267 ASP A N 1
ATOM 2127 C CA . ASP A 1 267 ? 5.779 0.807 -29.566 1.00 84.69 267 ASP A CA 1
ATOM 2128 C C . ASP A 1 267 ? 6.511 1.575 -28.457 1.00 84.69 267 ASP A C 1
ATOM 2130 O O . ASP A 1 267 ? 6.352 1.278 -27.270 1.00 84.69 267 ASP A O 1
ATOM 2134 N N . ASP A 1 268 ? 7.319 2.560 -28.855 1.00 84.31 268 ASP A N 1
ATOM 2135 C CA . ASP A 1 268 ? 8.130 3.375 -27.947 1.00 84.31 268 ASP A CA 1
ATOM 2136 C C . ASP A 1 268 ? 7.278 4.124 -26.907 1.00 84.31 268 ASP A C 1
ATOM 2138 O O . ASP A 1 268 ? 7.695 4.267 -25.753 1.00 84.31 268 ASP A O 1
ATOM 2142 N N . GLU A 1 269 ? 6.075 4.582 -27.278 1.00 87.31 269 GLU A N 1
ATOM 2143 C CA . GLU A 1 269 ? 5.184 5.304 -26.364 1.00 87.31 269 GLU A CA 1
ATOM 2144 C C . GLU A 1 269 ? 4.617 4.347 -25.315 1.00 87.31 269 GLU A C 1
ATOM 2146 O O . GLU A 1 269 ? 4.679 4.618 -24.109 1.00 87.31 269 GLU A O 1
ATOM 2151 N N . TRP A 1 270 ? 4.109 3.196 -25.761 1.00 86.69 270 TRP A N 1
ATOM 2152 C CA . TRP A 1 270 ? 3.585 2.169 -24.865 1.00 86.69 270 TRP A CA 1
ATOM 2153 C C . TRP A 1 270 ? 4.678 1.616 -23.944 1.00 86.69 270 TRP A C 1
ATOM 2155 O O . TRP A 1 270 ? 4.455 1.468 -22.738 1.00 86.69 270 TRP A O 1
ATOM 2165 N N . PHE A 1 271 ? 5.873 1.354 -24.478 1.00 84.75 271 PHE A N 1
ATOM 2166 C CA . PHE A 1 271 ? 6.992 0.823 -23.709 1.00 84.75 271 PHE A CA 1
ATOM 2167 C C . PHE A 1 271 ? 7.462 1.818 -22.646 1.00 84.75 271 PHE A C 1
ATOM 2169 O O . PHE A 1 271 ? 7.568 1.455 -21.473 1.00 84.75 271 PHE A O 1
ATOM 2176 N N . ALA A 1 272 ? 7.661 3.091 -23.008 1.00 85.56 272 ALA A N 1
ATOM 2177 C CA . ALA A 1 272 ? 8.033 4.134 -22.052 1.00 85.56 272 ALA A CA 1
ATOM 2178 C C . ALA A 1 272 ? 6.977 4.299 -20.946 1.00 85.56 272 ALA A C 1
ATOM 2180 O O . ALA A 1 272 ? 7.313 4.447 -19.766 1.00 85.56 272 ALA A O 1
ATOM 2181 N N . LYS A 1 273 ? 5.693 4.223 -21.313 1.00 87.62 273 LYS A N 1
ATOM 2182 C CA . LYS A 1 273 ? 4.571 4.265 -20.373 1.00 87.62 273 LYS A CA 1
ATOM 2183 C C . LYS A 1 273 ? 4.615 3.106 -19.377 1.00 87.62 273 LYS A C 1
ATOM 2185 O O . LYS A 1 273 ? 4.590 3.336 -18.167 1.00 87.62 273 LYS A O 1
ATOM 2190 N N . MET A 1 274 ? 4.736 1.879 -19.878 1.00 86.88 274 MET A N 1
ATOM 2191 C CA . MET A 1 274 ? 4.794 0.663 -19.067 1.00 86.88 274 MET A CA 1
ATOM 2192 C C . MET A 1 274 ? 5.998 0.689 -18.119 1.00 86.88 274 MET A C 1
ATOM 2194 O O . MET A 1 274 ? 5.849 0.412 -16.931 1.00 86.88 274 MET A O 1
ATOM 2198 N N . MET A 1 275 ? 7.169 1.111 -18.600 1.00 86.50 275 MET A N 1
ATOM 2199 C CA . MET A 1 275 ? 8.391 1.197 -17.796 1.00 86.50 275 MET A CA 1
ATOM 2200 C C . MET A 1 275 ? 8.290 2.235 -16.671 1.00 86.50 275 MET A C 1
ATOM 2202 O O . MET A 1 275 ? 8.763 1.985 -15.561 1.00 86.50 275 MET A O 1
ATOM 2206 N N . ASN A 1 276 ? 7.649 3.382 -16.916 1.00 88.94 276 ASN A N 1
ATOM 2207 C CA . ASN A 1 276 ? 7.374 4.371 -15.871 1.00 88.94 276 ASN A CA 1
ATOM 2208 C C . ASN A 1 276 ? 6.367 3.831 -14.843 1.00 88.94 276 ASN A C 1
ATOM 2210 O O . ASN A 1 276 ? 6.610 3.898 -13.642 1.00 88.94 276 ASN A O 1
ATOM 2214 N N . GLU A 1 277 ? 5.268 3.224 -15.284 1.00 89.62 277 GLU A N 1
ATOM 2215 C CA . GLU A 1 277 ? 4.244 2.690 -14.377 1.00 89.62 277 GLU A CA 1
ATOM 2216 C C . GLU A 1 277 ? 4.747 1.470 -13.581 1.00 89.62 277 GLU A C 1
ATOM 2218 O O . GLU A 1 277 ? 4.412 1.306 -12.404 1.00 89.62 277 GLU A O 1
ATOM 2223 N N . ALA A 1 278 ? 5.649 0.669 -14.150 1.00 87.50 278 ALA A N 1
ATOM 2224 C CA . ALA A 1 278 ? 6.338 -0.405 -13.443 1.00 87.50 278 ALA A CA 1
ATOM 2225 C C . ALA A 1 278 ? 7.166 0.122 -12.258 1.00 87.50 278 ALA A C 1
ATOM 2227 O O . ALA A 1 278 ? 7.228 -0.541 -11.224 1.00 87.50 278 ALA A O 1
ATOM 2228 N N . GLN A 1 279 ? 7.728 1.336 -12.341 1.00 88.38 279 GLN A N 1
ATOM 2229 C CA . GLN A 1 279 ? 8.440 1.973 -11.220 1.00 88.38 279 GLN A CA 1
ATOM 2230 C C . GLN A 1 279 ? 7.531 2.368 -10.063 1.00 88.38 279 GLN A C 1
ATOM 2232 O O . GLN A 1 279 ? 8.018 2.598 -8.958 1.00 88.38 279 GLN A O 1
ATOM 2237 N N . VAL A 1 280 ? 6.222 2.462 -10.284 1.00 88.62 280 VAL A N 1
ATOM 2238 C CA . VAL A 1 280 ? 5.242 2.650 -9.209 1.00 88.62 280 VAL A CA 1
ATOM 2239 C C . VAL A 1 280 ? 4.975 1.324 -8.497 1.00 88.62 280 VAL A C 1
ATOM 2241 O O . VAL A 1 280 ? 4.886 1.266 -7.268 1.00 88.62 280 VAL A O 1
ATOM 2244 N N . VAL A 1 281 ? 4.862 0.244 -9.268 1.00 90.62 281 VAL A N 1
ATOM 2245 C CA . VAL A 1 281 ? 4.489 -1.080 -8.763 1.00 90.62 281 VAL A CA 1
ATOM 2246 C C . VAL A 1 281 ? 5.668 -1.763 -8.073 1.00 90.62 281 VAL A C 1
ATOM 2248 O O . VAL A 1 281 ? 5.519 -2.248 -6.952 1.00 90.62 281 VAL A O 1
ATOM 2251 N N . LEU A 1 282 ? 6.833 -1.775 -8.717 1.00 90.31 282 LEU A N 1
ATOM 2252 C CA . LEU A 1 282 ? 8.022 -2.494 -8.275 1.00 90.31 282 LEU A CA 1
ATOM 2253 C C . LEU A 1 282 ? 8.809 -1.721 -7.214 1.00 90.31 282 LEU A C 1
ATOM 2255 O O . LEU A 1 282 ? 8.690 -0.503 -7.060 1.00 90.31 282 LEU A O 1
ATOM 2259 N N . VAL A 1 283 ? 9.640 -2.456 -6.480 1.00 91.12 283 VAL A N 1
ATOM 2260 C CA . VAL A 1 283 ? 10.603 -1.886 -5.539 1.00 91.12 283 VAL A CA 1
ATOM 2261 C C . VAL A 1 283 ? 11.797 -1.354 -6.322 1.00 91.12 283 VAL A C 1
ATOM 2263 O O . VAL A 1 283 ? 12.569 -2.120 -6.903 1.00 91.12 283 VAL A O 1
ATOM 2266 N N . THR A 1 284 ? 11.940 -0.030 -6.340 1.00 89.56 284 THR A N 1
ATOM 2267 C CA . THR A 1 284 ? 13.006 0.662 -7.084 1.00 89.56 284 THR A CA 1
ATOM 2268 C C . THR A 1 284 ? 14.230 0.983 -6.236 1.00 89.56 284 THR A C 1
ATOM 2270 O O . THR A 1 284 ? 15.298 1.239 -6.780 1.00 89.56 284 THR A O 1
ATOM 2273 N N . SER A 1 285 ? 14.087 1.012 -4.910 1.00 90.50 285 SER A N 1
ATOM 2274 C CA . SER A 1 285 ? 15.169 1.331 -3.978 1.00 90.50 285 SER A CA 1
ATOM 2275 C C . SER A 1 285 ? 14.895 0.772 -2.579 1.00 90.50 285 SER A C 1
ATOM 2277 O O . SER A 1 285 ? 13.756 0.473 -2.214 1.00 90.50 285 SER A O 1
ATOM 2279 N N . TRP A 1 286 ? 15.931 0.714 -1.738 1.00 90.75 286 TRP A N 1
ATOM 2280 C CA . TRP A 1 286 ? 15.783 0.392 -0.314 1.00 90.75 286 TRP A CA 1
ATOM 2281 C C . TRP A 1 286 ? 14.882 1.378 0.434 1.00 90.75 286 TRP A C 1
ATOM 2283 O O . TRP A 1 286 ? 14.114 0.972 1.303 1.00 90.75 286 TRP A O 1
ATOM 2293 N N . SER A 1 287 ? 14.942 2.667 0.088 1.00 87.88 287 SER A N 1
ATOM 2294 C CA . SER A 1 287 ? 14.048 3.672 0.665 1.00 87.88 287 SER A CA 1
ATOM 2295 C C . SER A 1 287 ? 12.590 3.411 0.290 1.00 87.88 287 SER A C 1
ATOM 2297 O O . SER A 1 287 ? 11.727 3.512 1.157 1.00 87.88 287 SER A O 1
ATOM 2299 N N . ASP A 1 288 ? 12.316 2.997 -0.952 1.00 88.75 288 ASP A N 1
ATOM 2300 C CA . ASP A 1 288 ? 10.974 2.592 -1.375 1.00 88.75 288 ASP A CA 1
ATOM 2301 C C . ASP A 1 288 ? 10.470 1.390 -0.564 1.00 88.75 288 ASP A C 1
ATOM 2303 O O . ASP A 1 288 ? 9.355 1.403 -0.041 1.00 88.75 288 ASP A O 1
ATOM 2307 N N . LEU A 1 289 ? 11.321 0.378 -0.371 1.00 91.94 289 LEU A N 1
ATOM 2308 C CA . LEU A 1 289 ? 10.980 -0.778 0.456 1.00 91.94 289 LEU A CA 1
ATOM 2309 C C . LEU A 1 289 ? 10.647 -0.371 1.900 1.00 91.94 289 LEU A C 1
ATOM 2311 O O . LEU A 1 289 ? 9.645 -0.823 2.452 1.00 91.94 289 LEU A O 1
ATOM 2315 N N . VAL A 1 290 ? 11.449 0.510 2.504 1.00 89.25 290 VAL A N 1
ATOM 2316 C CA . VAL A 1 290 ? 11.208 1.018 3.865 1.00 89.25 290 VAL A CA 1
ATOM 2317 C C . VAL A 1 290 ? 9.888 1.784 3.947 1.00 89.25 290 VAL A C 1
ATOM 2319 O O . VAL A 1 290 ? 9.126 1.564 4.886 1.00 89.25 290 VAL A O 1
ATOM 2322 N N . ILE A 1 291 ? 9.569 2.627 2.962 1.00 87.06 291 ILE A N 1
ATOM 2323 C CA . ILE A 1 291 ? 8.289 3.352 2.899 1.00 87.06 291 ILE A CA 1
ATOM 2324 C C . ILE A 1 291 ? 7.116 2.369 2.874 1.00 87.06 291 ILE A C 1
ATOM 2326 O O . ILE A 1 291 ? 6.178 2.524 3.655 1.00 87.06 291 ILE A O 1
ATOM 2330 N N . ARG A 1 292 ? 7.187 1.321 2.043 1.00 89.62 292 ARG A N 1
ATOM 2331 C CA . ARG A 1 292 ? 6.157 0.268 1.960 1.00 89.62 292 ARG A CA 1
ATOM 2332 C C . ARG A 1 292 ? 6.012 -0.510 3.275 1.00 89.62 292 ARG A C 1
ATOM 2334 O O . ARG A 1 292 ? 4.897 -0.856 3.664 1.00 89.62 292 ARG A O 1
ATOM 2341 N N . VAL A 1 293 ? 7.113 -0.749 3.991 1.00 90.19 293 VAL A N 1
ATOM 2342 C CA . VAL A 1 293 ? 7.091 -1.364 5.330 1.00 90.19 293 VAL A CA 1
ATOM 2343 C C . VAL A 1 293 ? 6.407 -0.449 6.340 1.00 90.19 293 VAL A C 1
ATOM 2345 O O . VAL A 1 293 ? 5.479 -0.891 7.016 1.00 90.19 293 VAL A O 1
ATOM 2348 N N . ILE A 1 294 ? 6.832 0.816 6.446 1.00 85.44 294 ILE A N 1
ATOM 2349 C CA . ILE A 1 294 ? 6.247 1.771 7.400 1.00 85.44 294 ILE A CA 1
ATOM 2350 C C . ILE A 1 294 ? 4.758 1.934 7.122 1.00 85.44 294 ILE A C 1
ATOM 2352 O O . ILE A 1 294 ? 3.959 1.901 8.050 1.00 85.44 294 ILE A O 1
ATOM 2356 N N . PHE A 1 295 ? 4.388 2.015 5.851 1.00 86.25 295 PHE A N 1
ATOM 2357 C CA . PHE A 1 295 ? 3.010 2.048 5.404 1.00 86.25 295 PHE A CA 1
ATOM 2358 C C . PHE A 1 295 ? 2.193 0.837 5.891 1.00 86.25 295 PHE A C 1
ATOM 2360 O O . PHE A 1 295 ? 1.146 0.984 6.523 1.00 86.25 295 PHE A O 1
ATOM 2367 N N . SER A 1 296 ? 2.696 -0.379 5.655 1.00 89.06 296 SER A N 1
ATOM 2368 C CA . SER A 1 296 ? 2.032 -1.609 6.097 1.00 89.06 296 SER A CA 1
ATOM 2369 C C . SER A 1 296 ? 1.840 -1.614 7.619 1.00 89.06 296 SER A C 1
ATOM 2371 O O . SER A 1 296 ? 0.770 -1.972 8.112 1.00 89.06 296 SER A O 1
ATOM 2373 N N . LEU A 1 297 ? 2.845 -1.156 8.373 1.00 84.81 297 LEU A N 1
ATOM 2374 C CA . LEU A 1 297 ? 2.772 -0.992 9.828 1.00 84.81 297 LEU A CA 1
ATOM 2375 C C . LEU A 1 297 ? 1.818 0.142 10.257 1.00 84.81 297 LEU A C 1
ATOM 2377 O O . LEU A 1 297 ? 1.154 0.024 11.289 1.00 84.81 297 LEU A O 1
ATOM 2381 N N . GLY A 1 298 ? 1.700 1.205 9.462 1.00 82.88 298 GLY A N 1
ATOM 2382 C CA . GLY A 1 298 ? 0.733 2.290 9.632 1.00 82.88 298 GLY A CA 1
ATOM 2383 C C . GLY A 1 298 ? -0.703 1.774 9.583 1.00 82.88 298 GLY A C 1
ATOM 2384 O O . GLY A 1 298 ? -1.464 2.002 10.526 1.00 82.88 298 GLY A O 1
ATOM 2385 N N . LEU A 1 299 ? -1.032 0.950 8.579 1.00 86.88 299 LEU A N 1
ATOM 2386 C CA . LEU A 1 299 ? -2.328 0.262 8.467 1.00 86.88 299 LEU A CA 1
ATOM 2387 C C . LEU A 1 299 ? -2.632 -0.618 9.687 1.00 86.88 299 LEU A C 1
ATOM 2389 O O . LEU A 1 299 ? -3.758 -0.633 10.192 1.00 86.88 299 LEU A O 1
ATOM 2393 N N . LEU A 1 300 ? -1.635 -1.347 10.197 1.00 86.44 300 LEU A N 1
ATOM 2394 C CA . LEU A 1 300 ? -1.762 -2.129 11.432 1.00 86.44 300 LEU A CA 1
ATOM 2395 C C . LEU A 1 300 ? -2.115 -1.236 12.628 1.00 86.44 300 LEU A C 1
ATOM 2397 O O . LEU A 1 300 ? -3.031 -1.545 13.390 1.00 86.44 300 LEU A O 1
ATOM 2401 N N . GLY A 1 301 ? -1.427 -0.104 12.767 1.00 79.00 301 GLY A N 1
ATOM 2402 C CA . GLY A 1 301 ? -1.708 0.870 13.812 1.00 79.00 301 GLY A CA 1
ATOM 2403 C C . GLY A 1 301 ? -3.065 1.562 13.650 1.00 79.00 301 GLY A C 1
ATOM 2404 O O . GLY A 1 301 ? -3.711 1.856 14.652 1.00 79.00 301 GLY A O 1
ATOM 2405 N N . ALA A 1 302 ? -3.499 1.864 12.424 1.00 82.94 302 ALA A N 1
ATOM 2406 C CA . ALA A 1 302 ? -4.782 2.513 12.146 1.00 82.94 302 ALA A CA 1
ATOM 2407 C C . ALA A 1 302 ? -5.949 1.563 12.438 1.00 82.94 302 ALA A C 1
ATOM 2409 O O . ALA A 1 302 ? -6.832 1.883 13.230 1.00 82.94 302 ALA A O 1
ATOM 2410 N N . THR A 1 303 ? -5.895 0.339 11.907 1.00 85.19 303 THR A N 1
ATOM 2411 C CA . THR A 1 303 ? -6.889 -0.705 12.201 1.00 85.19 303 THR A CA 1
ATOM 2412 C C . THR A 1 303 ? -6.911 -1.086 13.683 1.00 85.19 303 THR A C 1
ATOM 2414 O O . THR A 1 303 ? -7.977 -1.374 14.220 1.00 85.19 303 THR A O 1
ATOM 2417 N N . GLY A 1 304 ? -5.769 -1.044 14.379 1.00 80.88 304 GLY A N 1
ATOM 2418 C CA . GLY A 1 304 ? -5.696 -1.180 15.837 1.00 80.88 304 GLY A CA 1
ATOM 2419 C C . GLY A 1 304 ? -6.505 -0.106 16.571 1.00 80.88 304 GLY A C 1
ATOM 2420 O O . GLY A 1 304 ? -7.393 -0.448 17.352 1.00 80.88 304 GLY A O 1
ATOM 2421 N N . LYS A 1 305 ? -6.272 1.176 16.252 1.00 79.19 305 LYS A N 1
ATOM 2422 C CA . LYS A 1 305 ? -7.033 2.311 16.808 1.00 79.19 305 LYS A CA 1
ATOM 2423 C C . LYS A 1 305 ? -8.535 2.189 16.525 1.00 79.19 305 LYS A C 1
ATOM 2425 O O . LYS A 1 305 ? -9.341 2.385 17.428 1.00 79.19 305 LYS A O 1
ATOM 2430 N N . MET A 1 306 ? -8.930 1.799 15.308 1.00 82.31 306 MET A N 1
ATOM 2431 C CA . MET A 1 306 ? -10.344 1.550 14.986 1.00 82.31 306 MET A CA 1
ATOM 2432 C C . MET A 1 306 ? -10.949 0.470 15.894 1.00 82.31 306 MET A C 1
ATOM 2434 O O . MET A 1 306 ? -12.003 0.680 16.482 1.00 82.31 306 MET A O 1
ATOM 2438 N N . LYS A 1 307 ? -10.276 -0.679 16.061 1.00 83.06 307 LYS A N 1
ATOM 2439 C CA . LYS A 1 307 ? -10.732 -1.779 16.941 1.00 83.06 307 LYS A CA 1
ATOM 2440 C C . LYS A 1 307 ? -10.830 -1.359 18.413 1.00 83.06 307 LYS A C 1
ATOM 2442 O O . LYS A 1 307 ? -11.568 -1.972 19.191 1.00 83.06 307 LYS A O 1
ATOM 2447 N N . GLU A 1 308 ? -10.038 -0.375 18.826 1.00 77.50 308 GLU A N 1
ATOM 2448 C CA . GLU A 1 308 ? -10.095 0.193 20.169 1.00 77.50 308 GLU A CA 1
ATOM 2449 C C . GLU A 1 308 ? -11.313 1.102 20.338 1.00 77.50 308 GLU A C 1
ATOM 2451 O O . GLU A 1 308 ? -12.061 0.921 21.297 1.00 77.50 308 GLU A O 1
ATOM 2456 N N . LEU A 1 309 ? -11.549 1.993 19.370 1.00 79.00 309 LEU A N 1
ATOM 2457 C CA . LEU A 1 309 ? -12.659 2.945 19.380 1.00 79.00 309 LEU A CA 1
ATOM 2458 C C . LEU A 1 309 ? -14.026 2.272 19.201 1.00 79.00 309 LEU A C 1
ATOM 2460 O O . LEU A 1 309 ? -15.012 2.756 19.749 1.00 79.00 309 LEU A O 1
ATOM 2464 N N . LEU A 1 310 ? -14.106 1.160 18.466 1.00 82.56 310 LEU A N 1
ATOM 2465 C CA . LEU A 1 310 ? -15.365 0.479 18.168 1.00 82.56 310 LEU A CA 1
ATOM 2466 C C . LEU A 1 310 ? -15.871 -0.385 19.331 1.00 82.56 310 LEU A C 1
ATOM 2468 O O . LEU A 1 310 ? -15.243 -1.370 19.729 1.00 82.56 310 LEU A O 1
ATOM 2472 N N . HIS A 1 311 ? -17.076 -0.076 19.807 1.00 79.12 311 HIS A N 1
ATOM 2473 C CA . HIS A 1 311 ? -17.794 -0.847 20.816 1.00 79.12 311 HIS A CA 1
ATOM 2474 C C . HIS A 1 311 ? -19.183 -1.255 20.311 1.00 79.12 311 HIS A C 1
ATOM 2476 O O . HIS A 1 311 ? -19.945 -0.444 19.793 1.00 79.12 311 HIS A O 1
ATOM 2482 N N . CYS A 1 312 ? -19.539 -2.531 20.482 1.00 66.81 312 CYS A N 1
ATOM 2483 C CA . CYS A 1 312 ? -20.898 -2.993 20.216 1.00 66.81 312 CYS A CA 1
ATOM 2484 C C . CYS A 1 312 ? -21.791 -2.635 21.408 1.00 66.81 312 CYS A C 1
ATOM 2486 O O . CYS A 1 312 ? -21.578 -3.131 22.518 1.00 66.81 312 CYS A O 1
ATOM 2488 N N . THR A 1 313 ? -22.830 -1.839 21.174 1.00 63.00 313 THR A N 1
ATOM 2489 C CA . THR A 1 313 ? -23.904 -1.654 22.146 1.00 63.00 313 THR A CA 1
ATOM 2490 C C . THR A 1 313 ? -24.761 -2.905 22.108 1.00 63.00 313 THR A C 1
ATOM 2492 O O . THR A 1 313 ? -25.592 -3.085 21.220 1.00 63.00 313 THR A O 1
ATOM 2495 N N . ILE A 1 314 ? -24.546 -3.816 23.055 1.00 52.47 314 ILE A N 1
ATOM 2496 C CA . ILE A 1 314 ? -25.524 -4.873 23.299 1.00 52.47 314 ILE A CA 1
ATOM 2497 C C . ILE A 1 314 ? -26.735 -4.170 23.900 1.00 52.47 314 ILE A C 1
ATOM 2499 O O . ILE A 1 314 ? -26.737 -3.840 25.088 1.00 52.47 314 ILE A O 1
ATOM 2503 N N . THR A 1 315 ? -27.750 -3.905 23.076 1.00 41.19 315 THR A N 1
ATOM 2504 C CA . THR A 1 315 ? -29.042 -3.416 23.548 1.00 41.19 315 THR A CA 1
ATOM 2505 C C . THR A 1 315 ? -29.507 -4.389 24.616 1.00 41.19 315 THR A C 1
ATOM 2507 O O . THR A 1 315 ? -29.799 -5.557 24.353 1.00 41.19 315 THR A O 1
ATOM 2510 N N . ARG A 1 316 ? -29.522 -3.923 25.861 1.00 39.19 316 ARG A N 1
ATOM 2511 C CA . ARG A 1 316 ? -29.876 -4.686 27.057 1.00 39.19 316 ARG A CA 1
ATOM 2512 C C . ARG A 1 316 ? -31.393 -4.907 27.115 1.00 39.19 316 ARG A C 1
ATOM 2514 O O . ARG A 1 316 ? -32.015 -4.739 28.152 1.00 39.19 316 ARG A O 1
ATOM 2521 N N . SER A 1 317 ? -31.990 -5.310 25.996 1.00 37.19 317 SER A N 1
ATOM 2522 C CA . SER A 1 317 ? -33.410 -5.633 25.858 1.00 37.19 317 SER A CA 1
ATOM 2523 C C . SER A 1 317 ? -33.797 -6.841 26.728 1.00 37.19 317 SER A C 1
ATOM 2525 O O . SER A 1 317 ? -34.913 -6.916 27.231 1.00 37.19 317 SER A O 1
ATOM 2527 N N . ARG A 1 318 ? -32.841 -7.719 27.075 1.00 36.84 318 ARG A N 1
ATOM 2528 C CA . ARG A 1 318 ? -33.091 -8.846 27.993 1.00 36.84 318 ARG A CA 1
ATOM 2529 C C . ARG A 1 318 ? -33.211 -8.487 29.481 1.00 36.84 318 ARG A C 1
ATOM 2531 O O . ARG A 1 318 ? -33.698 -9.326 30.228 1.00 36.84 318 ARG A O 1
ATOM 2538 N N . ARG A 1 319 ? -32.811 -7.289 29.949 1.00 39.25 319 ARG A N 1
ATOM 2539 C CA . ARG A 1 319 ? -33.101 -6.900 31.355 1.00 39.25 319 ARG A CA 1
ATOM 2540 C C . ARG A 1 319 ? -34.484 -6.282 31.536 1.00 39.25 319 ARG A C 1
ATOM 2542 O O . ARG A 1 319 ? -34.991 -6.350 32.646 1.00 39.25 319 ARG A O 1
ATOM 2549 N N . PHE A 1 320 ? -35.102 -5.755 30.479 1.00 45.69 320 PHE A N 1
ATOM 2550 C CA . PHE A 1 320 ? -36.485 -5.284 30.566 1.00 45.69 320 PHE A CA 1
ATOM 2551 C C . PHE A 1 320 ? -37.470 -6.451 30.571 1.00 45.69 320 PHE A C 1
ATOM 2553 O O . PHE A 1 320 ? -38.331 -6.479 31.436 1.00 45.69 320 PHE A O 1
ATOM 2560 N N . HIS A 1 321 ? -37.251 -7.489 29.758 1.00 38.66 321 HIS A N 1
ATOM 2561 C CA . HIS A 1 321 ? -38.115 -8.674 29.802 1.00 38.66 321 HIS A CA 1
ATOM 2562 C C . HIS A 1 321 ? -38.005 -9.471 31.114 1.00 38.66 321 HIS A C 1
ATOM 2564 O O . HIS A 1 321 ? -39.010 -9.956 31.611 1.00 38.66 321 HIS A O 1
ATOM 2570 N N . GLN A 1 322 ? -36.825 -9.557 31.745 1.00 42.44 322 GLN A N 1
ATOM 2571 C CA . GLN A 1 322 ? -36.704 -10.230 33.050 1.00 42.44 322 GLN A CA 1
ATOM 2572 C C . GLN A 1 322 ? -37.297 -9.398 34.206 1.00 42.44 322 GLN A C 1
ATOM 2574 O O . GLN A 1 322 ? -37.818 -9.966 35.161 1.00 42.44 322 GLN A O 1
ATOM 2579 N N . ALA A 1 323 ? -37.230 -8.062 34.133 1.00 44.59 323 ALA A N 1
ATOM 2580 C CA . ALA A 1 323 ? -37.860 -7.184 35.122 1.00 44.59 323 ALA A CA 1
ATOM 2581 C C . ALA A 1 323 ? -39.390 -7.170 34.979 1.00 44.59 323 ALA A C 1
ATOM 2583 O O . ALA A 1 323 ? -40.087 -7.167 35.985 1.00 44.59 323 ALA A O 1
ATOM 2584 N N . GLU A 1 324 ? -39.899 -7.230 33.748 1.00 44.09 324 GLU A N 1
ATOM 2585 C CA . GLU A 1 324 ? -41.329 -7.301 33.440 1.00 44.09 324 GLU A CA 1
ATOM 2586 C C . GLU A 1 324 ? -41.925 -8.654 33.864 1.00 44.09 324 GLU A C 1
ATOM 2588 O O . GLU A 1 324 ? -42.941 -8.685 34.552 1.00 44.09 324 GLU A O 1
ATOM 2593 N N . ILE A 1 325 ? -41.233 -9.771 33.596 1.00 51.31 325 ILE A N 1
ATOM 2594 C CA . ILE A 1 325 ? -41.636 -11.105 34.081 1.00 51.31 325 ILE A CA 1
ATOM 2595 C C . ILE A 1 325 ? -41.655 -11.153 35.617 1.00 51.31 325 ILE A C 1
ATOM 2597 O O . ILE A 1 325 ? -42.617 -11.658 36.192 1.00 51.31 325 ILE A O 1
ATOM 2601 N N . ASN A 1 326 ? -40.652 -10.574 36.288 1.00 47.00 326 ASN A N 1
ATOM 2602 C CA . ASN A 1 326 ? -40.618 -10.526 37.753 1.00 47.00 326 ASN A CA 1
ATOM 2603 C C . ASN A 1 326 ? -41.739 -9.647 38.344 1.00 47.00 326 ASN A C 1
ATOM 2605 O O . ASN A 1 326 ? -42.269 -9.977 39.406 1.00 47.00 326 ASN A O 1
ATOM 2609 N N . TRP A 1 327 ? -42.128 -8.563 37.662 1.00 47.16 327 TRP A N 1
ATOM 2610 C CA . TRP A 1 327 ? -43.237 -7.692 38.071 1.00 47.16 327 TRP A CA 1
ATOM 2611 C C . TRP A 1 327 ? -44.595 -8.401 37.936 1.00 47.16 327 TRP A C 1
ATOM 2613 O O . TRP A 1 327 ? -45.415 -8.345 38.852 1.00 47.16 327 TRP A O 1
ATOM 2623 N N . PHE A 1 328 ? -44.799 -9.157 36.850 1.00 46.44 328 PHE A N 1
ATOM 2624 C CA . PHE A 1 328 ? -46.012 -9.958 36.645 1.00 46.44 328 PHE A CA 1
ATOM 2625 C C . PHE A 1 328 ? -46.131 -11.140 37.620 1.00 46.44 328 PHE A C 1
ATOM 2627 O O . PHE A 1 328 ? -47.233 -11.433 38.081 1.00 46.44 328 PHE A O 1
ATOM 2634 N N . THR A 1 329 ? -45.027 -11.785 38.012 1.00 52.06 329 THR A N 1
ATOM 2635 C CA . THR A 1 329 ? -45.066 -12.841 39.044 1.00 52.06 329 THR A CA 1
ATOM 2636 C C . THR A 1 329 ? -45.337 -12.306 40.451 1.00 52.06 329 THR A C 1
ATOM 2638 O O . THR A 1 329 ? -45.947 -13.001 41.262 1.00 52.06 329 THR A O 1
ATOM 2641 N N . PHE A 1 330 ? -44.934 -11.067 40.756 1.00 47.06 330 PHE A N 1
ATOM 2642 C CA . PHE A 1 330 ? -45.148 -10.483 42.083 1.00 47.06 330 PHE A CA 1
ATOM 2643 C C . PHE A 1 330 ? -46.616 -10.082 42.315 1.00 47.06 330 PHE A C 1
ATOM 2645 O O . PHE A 1 330 ? -47.116 -10.218 43.426 1.00 47.06 330 PHE A O 1
ATOM 2652 N N . HIS A 1 331 ? -47.337 -9.674 41.264 1.00 51.03 331 HIS A N 1
ATOM 2653 C CA . HIS A 1 331 ? -48.743 -9.251 41.355 1.00 51.03 331 HIS A CA 1
ATOM 2654 C C . HIS A 1 331 ? -49.783 -10.382 41.286 1.00 51.03 331 HIS A C 1
ATOM 2656 O O . HIS A 1 331 ? -50.956 -10.136 41.542 1.00 51.03 331 HIS A O 1
ATOM 2662 N N . HIS A 1 332 ? -49.373 -11.615 40.978 1.00 51.16 332 HIS A N 1
ATOM 2663 C CA . HIS A 1 332 ? -50.256 -12.792 40.987 1.00 51.16 332 HIS A CA 1
ATOM 2664 C C . HIS A 1 332 ? -50.189 -13.611 42.291 1.00 51.16 332 HIS A C 1
ATOM 2666 O O . HIS A 1 332 ? -50.816 -14.664 42.380 1.00 51.16 332 HIS A O 1
ATOM 2672 N N . SER A 1 333 ? -49.434 -13.134 43.289 1.00 48.09 333 SER A N 1
ATOM 2673 C CA . SER A 1 333 ? -49.157 -13.843 44.550 1.00 48.09 333 SER A CA 1
ATOM 2674 C C . SER A 1 333 ? -49.801 -13.200 45.794 1.00 48.09 333 SER A C 1
ATOM 2676 O O . SER A 1 333 ? -49.453 -13.578 46.912 1.00 48.09 333 SER A O 1
ATOM 2678 N N . THR A 1 334 ? -50.704 -12.230 45.620 1.00 42.47 334 THR A N 1
ATOM 2679 C CA . THR A 1 334 ? -51.490 -11.575 46.688 1.00 42.47 334 THR A CA 1
ATOM 2680 C C . THR A 1 334 ? -52.969 -11.830 46.485 1.00 42.47 334 THR A C 1
ATOM 2682 O O . THR A 1 334 ? -53.647 -12.179 47.472 1.00 42.47 334 THR A O 1
#

Radius of gyration: 26.02 Å; chains: 1; bounding box: 72×64×81 Å

Secondary structure (DSSP, 8-state):
----------SSEEE-HHHHHHHHHHHHHHHHHHHHHHHHHHHHHHH-TT-HHHHHHHHTT-S--GGGHHHHHHHHHHHHHHHHHHHHHHHHHHHHHTS--S-SSPP----S--------------------SSHHHHHHHHHHHHHHHHHHHHTSS-STTHHHHHHHHHHHHHHHHHHHHHHHHHH---HHHHHHHHHHHHHHHHHHHHHHSGGG-S-HHHHHHHHHHHHHHHHHIIIIIHHHHHHHHHHTTEETTTTEE-GGGG-HHHHHHHHHHHHHHS--SHHHHHHHHHHHHHHHHHHHHHHHHEEE----HHHHHHHHHHHHHHHT--

Sequence (334 aa):
MDIPTSPSGHGFVSLSSCGFAFWWLIIFFVHLTTFAYNACFALFYWNVDDLYLMFALASHGIGMPSSDFRTISYVHMALAGVHGFYVVQMVLGSAKRCTLAFSLRPKKFLSDGKIPNESENPVSSIHDENNTSGENLWTRLKKVFGCITRKSDELSVNGKYFHGILICRELVESSLQTMQAIRMSRYLSHPYLNHFYVGLLAINCWSSVIIYSRWFWDDEAYRRFALVMCDCALDLMSTVGVAVLIVLSYIGQYDVRVNGFGVQILDDEWFAKMMNEAQVVLVTSWSDLVIRVIFSLGLLGATGKMKELLHCTITRSRRFHQAEINWFTFHHST